Protein AF-G3LKE2-F1 (afdb_monomer_lite)

Sequence (191 aa):
VENIGQFLYLEGTQYLMYNTYDVHFYSSFALLMLFPKLELSIQRDFAAAVLMHDSSRKQVMSSGEFVTRKVLGAVPHDIGLNDPWFEVNAYNLFNTDRWKDLNSKFVLQVYRDVVATGDLNFAKAVWPSVYTAIAYLDQFDKDGDGMIENEGFPDQTYDAWSCSGVSAYCGGLWVAALQAGSALAREIGDN

Organism: NCBI:txid81985

Radius of gyration: 15.83 Å; chains: 1; bounding box: 44×33×41 Å

Structure (mmCIF, N/CA/C/O backbone):
data_AF-G3LKE2-F1
#
_entry.id   AF-G3LKE2-F1
#
loop_
_atom_site.group_PDB
_atom_site.id
_atom_site.type_symbol
_atom_site.label_atom_id
_atom_site.label_alt_id
_atom_site.label_comp_id
_atom_site.label_asym_id
_atom_site.label_entity_id
_atom_site.label_seq_id
_atom_site.pdbx_PDB_ins_code
_atom_site.Cartn_x
_atom_site.Cartn_y
_atom_site.Cartn_z
_atom_site.occupancy
_atom_site.B_iso_or_equiv
_atom_site.auth_seq_id
_atom_site.auth_comp_id
_atom_site.auth_asym_id
_atom_site.auth_atom_id
_atom_site.pdbx_PDB_model_num
ATOM 1 N N . VAL A 1 1 ? -11.377 14.415 16.104 1.00 51.31 1 VAL A N 1
ATOM 2 C CA . VAL A 1 1 ? -10.038 14.073 15.583 1.00 51.31 1 VAL A CA 1
ATOM 3 C C . VAL A 1 1 ? -9.137 13.898 16.786 1.00 51.31 1 VAL A C 1
ATOM 5 O O . VAL A 1 1 ? -8.904 14.874 17.489 1.00 51.31 1 VAL A O 1
ATOM 8 N N . GLU A 1 2 ? -8.748 12.667 17.113 1.00 57.19 2 GLU A N 1
ATOM 9 C CA . GLU A 1 2 ? -7.693 12.463 18.110 1.00 57.19 2 GLU A CA 1
ATOM 10 C C . GLU A 1 2 ? -6.365 12.880 17.480 1.00 57.19 2 GLU A C 1
ATOM 12 O O . GLU A 1 2 ? -6.020 12.417 16.395 1.00 57.19 2 GLU A O 1
ATOM 17 N N . ASN A 1 3 ? -5.658 13.808 18.120 1.00 68.44 3 ASN A N 1
ATOM 18 C CA . ASN A 1 3 ? -4.409 14.351 17.601 1.00 68.44 3 ASN A CA 1
ATOM 19 C C . ASN A 1 3 ? -3.240 13.470 18.073 1.00 68.44 3 ASN A C 1
ATOM 21 O O . ASN A 1 3 ? -2.684 13.701 19.143 1.00 68.44 3 ASN A O 1
ATOM 25 N N . ILE A 1 4 ? -2.946 12.412 17.311 1.00 83.88 4 ILE A N 1
ATOM 26 C CA . ILE A 1 4 ? -1.880 11.430 17.598 1.00 83.88 4 ILE A CA 1
ATOM 27 C C . ILE A 1 4 ? -0.538 11.848 16.963 1.00 83.88 4 ILE A C 1
ATOM 29 O O . ILE A 1 4 ? 0.511 11.351 17.362 1.00 83.88 4 ILE A O 1
ATOM 33 N N . GLY A 1 5 ? -0.562 12.805 16.025 1.00 88.31 5 GLY A N 1
ATOM 34 C CA . GLY A 1 5 ? 0.590 13.178 15.201 1.00 88.31 5 GLY A CA 1
ATOM 35 C C . GLY A 1 5 ? 0.880 12.163 14.088 1.00 88.31 5 GLY A C 1
ATOM 36 O O . GLY A 1 5 ? 0.259 11.099 14.021 1.00 88.31 5 GLY A O 1
ATOM 37 N N . GLN A 1 6 ? 1.812 12.510 13.200 1.00 92.06 6 GLN A N 1
ATOM 38 C CA . GLN A 1 6 ? 2.308 11.612 12.151 1.00 92.06 6 GLN A CA 1
ATOM 39 C C . GLN A 1 6 ? 3.524 10.824 12.655 1.00 92.06 6 GLN A C 1
ATOM 41 O O . GLN A 1 6 ? 4.231 11.276 13.561 1.00 92.06 6 GLN A O 1
ATOM 46 N N . PHE A 1 7 ? 3.766 9.643 12.084 1.00 96.69 7 PHE A N 1
ATOM 47 C CA . PHE A 1 7 ? 4.809 8.731 12.553 1.00 96.69 7 PHE A CA 1
ATOM 48 C C . PHE A 1 7 ? 5.606 8.124 11.407 1.00 96.69 7 PHE A C 1
ATOM 50 O O . PHE A 1 7 ? 5.048 7.720 10.389 1.00 96.69 7 PHE A O 1
ATOM 57 N N . LEU A 1 8 ? 6.917 8.029 11.611 1.00 97.12 8 LEU A N 1
ATOM 58 C CA . LEU A 1 8 ? 7.869 7.501 10.648 1.00 97.12 8 LEU A CA 1
ATOM 59 C C . LEU A 1 8 ? 8.776 6.483 11.336 1.00 97.12 8 LEU A C 1
ATOM 61 O O . LEU A 1 8 ? 9.328 6.757 12.403 1.00 97.12 8 LEU A O 1
ATOM 65 N N . TYR A 1 9 ? 8.980 5.341 10.693 1.00 97.12 9 TYR A N 1
ATOM 66 C CA . TYR A 1 9 ? 10.065 4.423 11.012 1.00 97.12 9 TYR A CA 1
ATOM 67 C C . TYR A 1 9 ? 10.719 3.913 9.726 1.00 97.12 9 TYR A C 1
ATOM 69 O O . TYR A 1 9 ? 10.092 3.882 8.671 1.00 97.12 9 TYR A O 1
ATOM 77 N N . LEU A 1 10 ? 12.001 3.564 9.805 1.00 97.69 10 LEU A N 1
ATOM 78 C CA . LEU A 1 10 ? 12.771 3.105 8.649 1.00 97.69 10 LEU A CA 1
ATOM 79 C C . LEU A 1 10 ? 12.499 1.630 8.369 1.00 97.69 10 LEU A C 1
ATOM 81 O O . LEU A 1 10 ? 12.407 0.833 9.302 1.00 97.69 10 LEU A O 1
ATOM 85 N N . GLU A 1 11 ? 12.484 1.260 7.095 1.00 97.75 11 GLU A N 1
ATOM 86 C CA . GLU A 1 11 ? 12.531 -0.145 6.685 1.00 97.75 11 GLU A CA 1
ATOM 87 C C . GLU A 1 11 ? 13.760 -0.868 7.257 1.00 97.75 11 GLU A C 1
ATOM 89 O O . GLU A 1 11 ? 13.655 -1.973 7.790 1.00 97.75 11 GLU A O 1
ATOM 94 N N . GLY A 1 12 ? 14.928 -0.223 7.204 1.00 95.75 12 GLY A N 1
ATOM 95 C CA . GLY A 1 12 ? 16.158 -0.744 7.782 1.00 95.75 12 GLY A CA 1
ATOM 96 C C . GLY A 1 12 ? 17.295 0.274 7.787 1.00 95.75 12 GLY A C 1
ATOM 97 O O . GLY A 1 12 ? 17.133 1.444 7.462 1.00 95.75 12 GLY A O 1
ATOM 98 N N . THR A 1 13 ? 18.493 -0.173 8.163 1.00 93.69 13 THR A N 1
ATOM 99 C CA . THR A 1 13 ? 19.690 0.691 8.194 1.00 93.69 13 THR A CA 1
ATOM 100 C C . THR A 1 13 ? 20.332 0.885 6.821 1.00 93.69 13 THR A C 1
ATOM 102 O O . THR A 1 13 ? 21.119 1.811 6.642 1.00 93.69 13 THR A O 1
ATOM 105 N N . GLN A 1 14 ? 20.020 0.008 5.864 1.00 93.25 14 GLN A N 1
ATOM 106 C CA . GLN A 1 14 ? 20.523 0.060 4.486 1.00 93.25 14 GLN A CA 1
ATOM 107 C C . GLN A 1 14 ? 19.467 0.581 3.504 1.00 93.25 14 GLN A C 1
ATOM 109 O O . GLN A 1 14 ? 19.819 1.198 2.503 1.00 93.25 14 GLN A O 1
ATOM 114 N N . TYR A 1 15 ? 18.189 0.385 3.831 1.00 92.75 15 TYR A N 1
ATOM 115 C CA . TYR A 1 15 ? 17.037 0.873 3.081 1.00 92.75 15 TYR A CA 1
ATOM 116 C C . TYR A 1 15 ? 16.352 1.949 3.919 1.00 92.75 15 TYR A C 1
ATOM 118 O O . TYR A 1 15 ? 15.660 1.660 4.892 1.00 92.75 15 TYR A O 1
ATOM 126 N N . LEU A 1 16 ? 16.639 3.209 3.592 1.00 95.94 16 LEU A N 1
ATOM 127 C CA . LEU A 1 16 ? 16.300 4.356 4.441 1.00 95.94 16 LEU A CA 1
ATOM 128 C C . LEU A 1 16 ? 14.894 4.919 4.182 1.00 95.94 16 LEU A C 1
ATOM 130 O O . LEU A 1 16 ? 14.568 6.003 4.656 1.00 95.94 16 LEU A O 1
ATOM 134 N N . MET A 1 17 ? 14.066 4.213 3.418 1.00 97.31 17 MET A N 1
ATOM 135 C CA . MET A 1 17 ? 12.701 4.633 3.135 1.00 97.31 17 MET A CA 1
ATOM 136 C C . MET A 1 17 ? 11.834 4.556 4.396 1.00 97.31 17 MET A C 1
ATOM 138 O O . MET A 1 17 ? 11.946 3.620 5.197 1.00 97.31 17 MET A O 1
ATOM 142 N N . TYR A 1 18 ? 10.968 5.554 4.579 1.00 98.31 18 TYR A N 1
ATOM 143 C CA . TYR A 1 18 ? 10.061 5.593 5.718 1.00 98.31 18 TYR A CA 1
ATOM 144 C C . TYR A 1 18 ? 8.768 4.835 5.451 1.00 98.31 18 TYR A C 1
ATOM 146 O O . TYR A 1 18 ? 8.090 5.056 4.446 1.00 98.31 18 TYR A O 1
ATOM 154 N N . ASN A 1 19 ? 8.385 4.011 6.425 1.00 98.19 19 ASN A N 1
ATOM 155 C CA . ASN A 1 19 ? 7.162 3.221 6.427 1.00 98.19 19 ASN A CA 1
ATOM 156 C C . ASN A 1 19 ? 6.995 2.393 5.140 1.00 98.19 19 ASN A C 1
ATOM 158 O O . ASN A 1 19 ? 5.887 2.336 4.614 1.00 98.19 19 ASN A O 1
ATOM 162 N N . THR A 1 20 ? 8.067 1.773 4.625 1.00 98.56 20 THR A N 1
ATOM 163 C CA . THR A 1 20 ? 7.984 0.876 3.460 1.00 98.56 20 THR A CA 1
ATOM 164 C C . THR A 1 20 ? 6.851 -0.124 3.645 1.00 98.56 20 THR A C 1
ATOM 166 O O . THR A 1 20 ? 6.835 -0.898 4.602 1.00 98.56 20 THR A O 1
ATOM 169 N N . TYR A 1 21 ? 5.860 -0.060 2.772 1.00 98.56 21 TYR A N 1
ATOM 170 C CA . TYR A 1 21 ? 4.501 -0.462 3.084 1.00 98.56 21 TYR A CA 1
ATOM 171 C C . TYR A 1 21 ? 4.253 -1.946 2.842 1.00 98.56 21 TYR A C 1
ATOM 173 O O . TYR A 1 21 ? 3.550 -2.617 3.603 1.00 98.56 21 TYR A O 1
ATOM 181 N N . ASP A 1 22 ? 4.895 -2.490 1.815 1.00 98.50 22 ASP A N 1
ATOM 182 C CA . ASP A 1 22 ? 4.947 -3.919 1.559 1.00 98.50 22 ASP A CA 1
ATOM 183 C C . ASP A 1 22 ? 5.666 -4.679 2.685 1.00 98.50 22 ASP A C 1
ATOM 185 O O . ASP A 1 22 ? 5.289 -5.822 2.953 1.00 98.50 22 ASP A O 1
ATOM 189 N N . VAL A 1 23 ? 6.612 -4.038 3.382 1.00 98.44 23 VAL A N 1
ATOM 190 C CA . VAL A 1 23 ? 7.287 -4.564 4.583 1.00 98.44 23 VAL A CA 1
ATOM 191 C C . VAL A 1 23 ? 6.477 -4.285 5.857 1.00 98.44 23 VAL A C 1
ATOM 193 O O . VAL A 1 23 ? 6.357 -5.161 6.721 1.00 98.44 23 VAL A O 1
ATOM 196 N N . HIS A 1 24 ? 5.858 -3.104 5.955 1.00 98.50 24 HIS A N 1
ATOM 197 C CA . HIS A 1 24 ? 4.966 -2.711 7.049 1.00 98.50 24 HIS A CA 1
ATOM 198 C C . HIS A 1 24 ? 3.848 -3.737 7.255 1.00 98.50 24 HIS A C 1
ATOM 200 O O . HIS A 1 24 ? 3.525 -4.049 8.396 1.00 98.50 24 HIS A O 1
ATOM 206 N N . PHE A 1 25 ? 3.357 -4.356 6.174 1.00 98.75 25 PHE A N 1
ATOM 207 C CA . PHE A 1 25 ? 2.407 -5.475 6.199 1.00 98.75 25 PHE A CA 1
ATOM 208 C C . PHE A 1 25 ? 2.729 -6.567 7.230 1.00 98.75 25 PHE A C 1
ATOM 210 O O . PHE A 1 25 ? 1.823 -7.115 7.860 1.00 98.75 25 PHE A O 1
ATOM 217 N N . TYR A 1 26 ? 4.012 -6.871 7.428 1.00 98.38 26 TYR A N 1
ATOM 218 C CA . TYR A 1 26 ? 4.455 -7.912 8.353 1.00 98.38 26 TYR A CA 1
ATOM 219 C C . TYR A 1 26 ? 4.715 -7.379 9.766 1.00 98.38 26 TYR A C 1
ATOM 221 O O . TYR A 1 26 ? 4.409 -8.056 10.748 1.00 98.38 26 TYR A O 1
ATOM 229 N N . SER A 1 27 ? 5.288 -6.182 9.890 1.00 95.38 27 SER A N 1
ATOM 230 C CA . SER A 1 27 ? 5.724 -5.620 11.176 1.00 95.38 27 SER A CA 1
ATOM 231 C C . SER A 1 27 ? 4.611 -4.890 11.937 1.00 95.38 27 SER A C 1
ATOM 233 O O . SER A 1 27 ? 4.661 -4.806 13.169 1.00 95.38 27 SER A O 1
ATOM 235 N N . SER A 1 28 ? 3.583 -4.399 11.238 1.00 97.25 28 SER A N 1
ATOM 236 C CA . SER A 1 28 ? 2.541 -3.523 11.791 1.00 97.25 28 SER A CA 1
ATOM 237 C C . SER A 1 28 ? 1.646 -4.183 12.839 1.00 97.25 28 SER A C 1
ATOM 239 O O . SER A 1 28 ? 1.026 -3.487 13.638 1.00 97.25 28 SER A O 1
ATOM 241 N N . PHE A 1 29 ? 1.667 -5.515 12.964 1.00 98.19 29 PHE A N 1
ATOM 242 C CA . PHE A 1 29 ? 1.024 -6.215 14.083 1.00 98.19 29 PHE A CA 1
ATOM 243 C C . PHE A 1 29 ? 1.495 -5.697 15.450 1.00 98.19 29 PHE A C 1
ATOM 245 O O . PHE A 1 29 ? 0.678 -5.534 16.354 1.00 98.1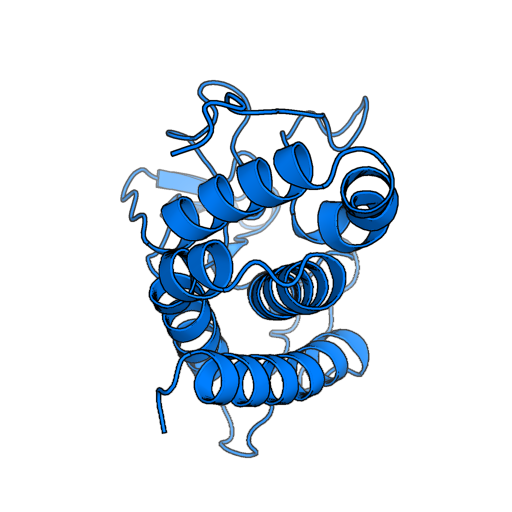9 29 PHE A O 1
ATOM 252 N N . ALA A 1 30 ? 2.788 -5.393 15.610 1.00 97.56 30 ALA A N 1
ATOM 253 C CA . ALA A 1 30 ? 3.305 -4.864 16.871 1.00 97.56 30 ALA A CA 1
ATOM 254 C C . ALA A 1 30 ? 2.724 -3.477 17.192 1.00 97.56 30 ALA A C 1
ATOM 256 O O . ALA A 1 30 ? 2.379 -3.203 18.344 1.00 97.56 30 ALA A O 1
ATOM 257 N N . LEU A 1 31 ? 2.573 -2.619 16.177 1.00 97.81 31 LEU A N 1
ATOM 258 C CA . LEU A 1 31 ? 1.961 -1.301 16.332 1.00 97.81 31 LEU A CA 1
ATOM 259 C C . LEU A 1 31 ? 0.470 -1.423 16.622 1.00 97.81 31 LEU A C 1
ATOM 261 O O . LEU A 1 31 ? 0.003 -0.820 17.580 1.00 97.81 31 LEU A O 1
ATOM 265 N N . LEU A 1 32 ? -0.260 -2.255 15.884 1.00 98.44 32 LEU A N 1
ATOM 266 C CA . LEU A 1 32 ? -1.684 -2.474 16.118 1.00 98.44 32 LEU A CA 1
ATOM 267 C C . LEU A 1 32 ? -1.965 -2.980 17.541 1.00 98.44 32 LEU A C 1
ATOM 269 O O . LEU A 1 32 ? -2.877 -2.494 18.205 1.00 98.44 32 LEU A O 1
ATOM 273 N N . MET A 1 33 ? -1.172 -3.939 18.028 1.00 98.00 33 MET A N 1
ATOM 274 C CA . MET A 1 33 ? -1.384 -4.558 19.340 1.00 98.00 33 MET A CA 1
ATOM 275 C C . MET A 1 33 ? -1.010 -3.646 20.514 1.00 98.00 33 MET A C 1
ATOM 277 O O . MET A 1 33 ? -1.649 -3.716 21.562 1.00 98.00 33 MET A O 1
ATOM 281 N N . LEU A 1 34 ? 0.038 -2.829 20.372 1.00 98.00 34 LEU A N 1
ATOM 282 C CA . LEU A 1 34 ? 0.599 -2.046 21.483 1.00 98.00 34 LEU A CA 1
ATOM 283 C C . LEU A 1 34 ? 0.232 -0.559 21.413 1.00 98.00 34 LEU A C 1
ATOM 285 O O . LEU A 1 34 ? 0.056 0.090 22.442 1.00 98.00 34 LEU A O 1
ATOM 289 N N . PHE A 1 35 ? 0.106 -0.022 20.202 1.00 97.31 35 PHE A N 1
ATOM 290 C CA . PHE A 1 35 ? -0.111 1.393 19.911 1.00 97.31 35 PHE A CA 1
ATOM 291 C C . PHE A 1 35 ? -1.121 1.575 18.759 1.00 97.31 35 PHE A C 1
ATOM 293 O O . PHE A 1 35 ? -0.800 2.216 17.758 1.00 97.31 35 PHE A O 1
ATOM 300 N N . PRO A 1 36 ? -2.366 1.068 18.876 1.00 97.19 36 PRO A N 1
ATOM 301 C CA . PRO A 1 36 ? -3.323 1.025 17.763 1.00 97.19 36 PRO A CA 1
ATOM 302 C C . PRO A 1 36 ? -3.602 2.399 17.151 1.00 97.19 36 PRO A C 1
ATOM 304 O O . PRO A 1 36 ? -3.756 2.534 15.945 1.00 97.19 36 PRO A O 1
ATOM 307 N N . LYS A 1 37 ? -3.610 3.461 17.961 1.00 96.75 37 LYS A N 1
ATOM 308 C CA . LYS A 1 37 ? -3.817 4.825 17.455 1.00 96.75 37 LYS A CA 1
ATOM 309 C C . LYS A 1 37 ? -2.684 5.305 16.543 1.00 96.75 37 LYS A C 1
ATOM 311 O O . LYS A 1 37 ? -2.934 6.125 15.664 1.00 96.75 37 LYS A O 1
ATOM 316 N N . LEU A 1 38 ? -1.465 4.807 16.761 1.00 96.81 38 LEU A N 1
ATOM 317 C CA . LEU A 1 38 ? -0.302 5.089 15.926 1.00 96.81 38 LEU A CA 1
ATOM 318 C C . LEU A 1 38 ? -0.401 4.346 14.593 1.00 96.81 38 LEU A C 1
ATOM 320 O O . LEU A 1 38 ? -0.226 4.966 13.550 1.00 96.81 38 LEU A O 1
ATOM 324 N N . GLU A 1 39 ? -0.774 3.064 14.633 1.00 98.19 39 GLU A N 1
ATOM 325 C CA . GLU A 1 39 ? -1.053 2.263 13.433 1.00 98.19 39 GLU A CA 1
ATOM 326 C C . GLU A 1 39 ? -2.127 2.928 12.564 1.00 98.19 39 GLU A C 1
ATOM 328 O O . GLU A 1 39 ? -1.897 3.229 11.395 1.00 98.19 39 GLU A O 1
ATOM 333 N N . LEU A 1 40 ? -3.265 3.296 13.163 1.00 97.88 40 LEU A N 1
ATOM 334 C CA . LEU A 1 40 ? -4.328 3.999 12.445 1.00 97.88 40 LEU A CA 1
ATOM 335 C C . LEU A 1 40 ? -3.889 5.379 11.923 1.00 97.88 40 LEU A C 1
ATOM 337 O O . LEU A 1 40 ? -4.536 5.922 11.029 1.00 97.88 40 LEU A O 1
ATOM 341 N N . SER A 1 41 ? -2.849 6.001 12.490 1.00 97.12 41 SER A N 1
ATOM 342 C CA . SER A 1 41 ? -2.280 7.243 11.948 1.00 97.12 41 SER A CA 1
ATOM 343 C C . SER A 1 41 ? -1.509 6.965 10.654 1.00 97.12 41 SER A C 1
ATOM 345 O O . SER A 1 41 ? -1.783 7.598 9.636 1.00 97.12 41 SER A O 1
ATOM 347 N N . ILE A 1 42 ? -0.654 5.934 10.649 1.00 98.12 42 ILE A N 1
ATOM 348 C CA . ILE A 1 42 ? 0.081 5.483 9.454 1.00 98.12 42 ILE A CA 1
ATOM 349 C C . ILE A 1 42 ? -0.895 5.095 8.339 1.00 98.12 42 ILE A C 1
ATOM 351 O O . ILE A 1 42 ? -0.745 5.545 7.204 1.00 98.12 42 ILE A O 1
ATOM 355 N N . GLN A 1 43 ? -1.947 4.332 8.649 1.00 98.50 43 GLN A N 1
ATOM 356 C CA . GLN A 1 43 ? -2.937 3.950 7.639 1.00 98.50 43 GLN A CA 1
ATOM 357 C C . GLN A 1 43 ? -3.683 5.152 7.043 1.00 98.50 43 GLN A C 1
ATOM 359 O O . GLN A 1 43 ? -4.030 5.131 5.864 1.00 98.50 43 GLN A O 1
ATOM 364 N N . ARG A 1 44 ? -3.912 6.226 7.817 1.00 98.25 44 ARG A N 1
ATOM 365 C CA . ARG A 1 44 ? -4.494 7.473 7.288 1.00 98.25 44 ARG A CA 1
ATOM 366 C C . ARG A 1 44 ? -3.534 8.191 6.343 1.00 98.25 44 ARG A C 1
ATOM 368 O O . ARG A 1 44 ? -3.989 8.677 5.310 1.00 98.25 44 ARG A O 1
ATOM 375 N N . ASP A 1 45 ? -2.242 8.220 6.662 1.00 98.06 45 ASP A N 1
ATOM 376 C CA . ASP A 1 45 ? -1.219 8.788 5.777 1.00 98.06 45 ASP A CA 1
ATOM 377 C C . ASP A 1 45 ? -1.169 8.019 4.442 1.00 98.06 45 ASP A C 1
ATOM 379 O O . ASP A 1 45 ? -1.210 8.630 3.373 1.00 98.06 45 ASP A O 1
ATOM 383 N N . PHE A 1 46 ? -1.190 6.681 4.475 1.00 98.75 46 PHE A N 1
ATOM 384 C CA . PHE A 1 46 ? -1.249 5.864 3.255 1.00 98.75 46 PHE A CA 1
ATOM 385 C C . PHE A 1 46 ? -2.572 6.009 2.503 1.00 98.75 46 PHE A C 1
ATOM 387 O O . PHE A 1 46 ? -2.564 6.111 1.277 1.00 98.75 46 PHE A O 1
ATOM 394 N N . ALA A 1 47 ? -3.704 6.094 3.204 1.00 98.75 47 ALA A N 1
ATOM 395 C CA . ALA A 1 47 ? -4.997 6.350 2.578 1.00 98.75 47 ALA A CA 1
ATOM 396 C C . ALA A 1 47 ? -5.008 7.699 1.840 1.00 98.75 47 ALA A C 1
ATOM 398 O O . ALA A 1 47 ? -5.481 7.769 0.703 1.00 98.75 47 ALA A O 1
ATOM 399 N N . ALA A 1 48 ? -4.451 8.755 2.439 1.00 98.44 48 ALA A N 1
ATOM 400 C CA . ALA A 1 48 ? -4.277 10.036 1.763 1.00 98.44 48 ALA A CA 1
ATOM 401 C C . ALA A 1 48 ? -3.353 9.893 0.545 1.00 98.44 48 ALA A C 1
ATOM 403 O O . ALA A 1 48 ? -3.693 10.360 -0.543 1.00 98.44 48 ALA A O 1
ATOM 404 N N . ALA A 1 49 ? -2.238 9.173 0.694 1.00 98.50 49 ALA A N 1
ATOM 405 C CA . ALA A 1 49 ? -1.273 8.982 -0.377 1.00 98.50 49 ALA A CA 1
ATOM 406 C C . ALA A 1 49 ? -1.822 8.178 -1.564 1.00 98.50 49 ALA A C 1
ATOM 408 O O . ALA A 1 49 ? -1.496 8.499 -2.704 1.00 98.50 49 ALA A O 1
ATOM 409 N N . VAL A 1 50 ? -2.713 7.202 -1.359 1.00 98.81 50 VAL A N 1
ATOM 410 C CA . VAL A 1 50 ? -3.422 6.511 -2.457 1.00 98.81 50 VAL A CA 1
ATOM 411 C C . VAL A 1 50 ? -4.140 7.511 -3.365 1.00 98.81 50 VAL A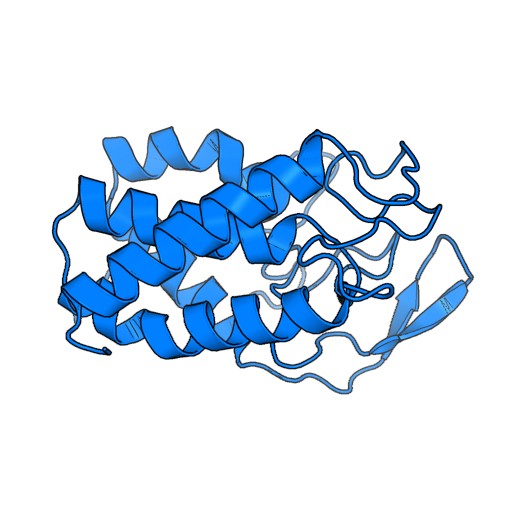 C 1
ATOM 413 O O . VAL A 1 50 ? -4.066 7.391 -4.590 1.00 98.81 50 VAL A O 1
ATOM 416 N N . LEU A 1 51 ? -4.765 8.533 -2.776 1.00 98.62 51 LEU A N 1
ATOM 417 C CA . LEU A 1 51 ? -5.513 9.570 -3.488 1.00 98.62 51 LEU A CA 1
ATOM 418 C C . LEU A 1 51 ? -4.628 10.702 -4.039 1.00 98.62 51 LEU A C 1
ATOM 420 O O . LEU A 1 51 ? -5.120 11.582 -4.746 1.00 98.62 51 LEU A O 1
ATOM 424 N N . MET A 1 52 ? -3.326 10.690 -3.750 1.00 97.38 52 MET A N 1
ATOM 425 C CA . MET A 1 52 ? -2.379 11.655 -4.303 1.00 97.38 52 MET A CA 1
ATOM 426 C C . MET A 1 52 ? -2.009 11.329 -5.749 1.00 97.38 52 MET A C 1
ATOM 428 O O . MET A 1 52 ? -1.850 10.165 -6.133 1.00 97.38 52 MET A O 1
ATOM 432 N N . HIS A 1 53 ? -1.758 12.393 -6.508 1.00 97.25 53 HIS A N 1
ATOM 433 C CA . HIS A 1 53 ? -1.076 12.355 -7.791 1.00 97.25 53 HIS A CA 1
ATOM 434 C C . HIS A 1 53 ? 0.095 13.339 -7.771 1.00 97.25 53 HIS A C 1
ATOM 436 O O . HIS A 1 53 ? -0.103 14.526 -7.522 1.00 97.25 53 HIS A O 1
ATOM 442 N N . ASP A 1 54 ? 1.297 12.846 -8.065 1.00 97.19 54 ASP A N 1
ATOM 443 C CA . ASP A 1 54 ? 2.473 13.678 -8.302 1.00 97.19 54 ASP A CA 1
ATOM 444 C C . ASP A 1 54 ? 3.060 13.351 -9.678 1.00 97.19 54 ASP A C 1
ATOM 446 O O . ASP A 1 54 ? 3.580 12.258 -9.913 1.00 97.19 54 ASP A O 1
ATOM 450 N N . SER A 1 55 ? 2.968 14.334 -10.577 1.00 97.00 55 SER A N 1
ATOM 451 C CA . SER A 1 55 ? 3.462 14.271 -11.956 1.00 97.00 55 SER A CA 1
ATOM 452 C C . SER A 1 55 ? 4.979 14.461 -12.087 1.00 97.00 55 SER A C 1
ATOM 454 O O . SER A 1 55 ? 5.518 14.314 -13.190 1.00 97.00 55 SER A O 1
ATOM 456 N N . SER A 1 56 ? 5.680 14.768 -10.986 1.00 96.88 56 SER A N 1
ATOM 457 C CA . SER A 1 56 ? 7.138 14.844 -10.965 1.00 96.88 56 SER A CA 1
ATOM 458 C C . SER A 1 56 ? 7.754 13.529 -11.450 1.00 96.88 56 SER A C 1
ATOM 460 O O . SER A 1 56 ? 7.180 12.442 -11.324 1.00 96.88 56 SER A O 1
ATOM 462 N N . ARG A 1 57 ? 8.918 13.630 -12.092 1.00 95.94 57 ARG A N 1
ATOM 463 C CA . ARG A 1 57 ? 9.559 12.499 -12.765 1.00 95.94 57 ARG A CA 1
ATOM 464 C C . ARG A 1 57 ? 10.716 11.989 -11.924 1.00 95.94 57 ARG A C 1
ATOM 466 O O . ARG A 1 57 ? 11.556 12.776 -11.495 1.00 95.94 57 ARG A O 1
ATOM 473 N N . LYS A 1 58 ? 10.792 10.672 -11.750 1.00 95.12 58 LYS A N 1
ATOM 474 C CA . LYS A 1 58 ? 11.940 9.988 -11.144 1.00 95.12 58 LYS A CA 1
ATOM 475 C C . LYS A 1 58 ? 12.498 8.947 -12.104 1.00 95.12 58 LYS A C 1
ATOM 477 O O . LYS A 1 58 ? 11.746 8.369 -12.885 1.00 95.12 58 LYS A O 1
ATOM 482 N N . GLN A 1 59 ? 13.806 8.724 -12.057 1.00 97.00 59 GLN A N 1
ATOM 483 C CA . GLN A 1 59 ? 14.444 7.672 -12.840 1.00 97.00 59 GLN A CA 1
ATOM 484 C C . GLN A 1 59 ? 14.365 6.341 -12.088 1.00 97.00 59 GLN A C 1
ATOM 486 O O . GLN A 1 59 ? 14.681 6.286 -10.900 1.00 97.00 59 GLN A O 1
ATOM 491 N N . VAL A 1 60 ? 13.964 5.282 -12.786 1.00 96.88 60 VAL A N 1
ATOM 492 C CA . VAL A 1 60 ? 14.006 3.902 -12.299 1.00 96.88 60 VAL A CA 1
ATOM 493 C C . VAL A 1 60 ? 15.383 3.317 -12.604 1.00 96.88 60 VAL A C 1
ATOM 495 O O . VAL A 1 60 ? 15.831 3.368 -13.747 1.00 96.88 60 VAL A O 1
ATOM 498 N N . MET A 1 61 ? 16.070 2.759 -11.608 1.00 96.94 61 MET A N 1
ATOM 499 C CA . MET A 1 61 ? 17.450 2.283 -11.767 1.00 96.94 61 MET A CA 1
ATOM 500 C C . MET A 1 61 ? 17.557 1.030 -12.640 1.00 96.94 61 MET A C 1
ATOM 502 O O . MET A 1 61 ? 18.521 0.903 -13.389 1.00 96.94 61 MET A O 1
ATOM 506 N N . SER A 1 62 ? 16.584 0.116 -12.566 1.00 95.31 62 SER A N 1
ATOM 507 C CA . SER A 1 62 ? 16.616 -1.144 -13.325 1.00 95.31 62 SER A CA 1
ATOM 508 C C . SER A 1 62 ? 16.516 -0.955 -14.843 1.00 95.31 62 SER A C 1
ATOM 510 O O . SER A 1 62 ? 17.195 -1.664 -15.582 1.00 95.31 62 SER A O 1
ATOM 512 N N . SER A 1 63 ? 15.703 -0.004 -15.317 1.00 94.56 63 SER A N 1
ATOM 513 C CA . SER A 1 63 ? 15.497 0.265 -16.751 1.00 94.56 63 SER A CA 1
ATOM 514 C C . SER A 1 63 ? 16.156 1.557 -17.247 1.00 94.56 63 SER A C 1
ATOM 516 O O . SER A 1 63 ? 16.339 1.733 -18.450 1.00 94.56 63 SER A O 1
ATOM 518 N N . GLY A 1 64 ? 16.493 2.485 -16.347 1.00 96.44 64 GLY A N 1
ATOM 519 C CA . GLY A 1 64 ? 16.935 3.840 -16.682 1.00 96.44 64 GLY A CA 1
ATOM 520 C C . GLY A 1 64 ? 15.807 4.772 -17.139 1.00 96.44 64 GLY A C 1
ATOM 521 O O . GLY A 1 64 ? 16.069 5.945 -17.418 1.00 96.44 64 GLY A O 1
ATOM 522 N N . GLU A 1 65 ? 14.566 4.285 -17.211 1.00 96.12 65 GLU A N 1
ATOM 523 C CA . GLU A 1 65 ? 13.412 5.065 -17.650 1.00 96.12 65 GLU A CA 1
ATOM 524 C C . GLU A 1 65 ? 12.997 6.094 -16.604 1.00 96.12 65 GLU A C 1
ATOM 526 O O . GLU A 1 65 ? 13.047 5.857 -15.397 1.00 96.12 65 GLU A O 1
ATOM 531 N N . PHE A 1 66 ? 12.514 7.240 -17.075 1.00 97.56 66 PHE A N 1
ATOM 532 C CA . PHE A 1 66 ? 11.802 8.168 -16.212 1.00 97.56 66 PHE A CA 1
ATOM 533 C C . PHE A 1 66 ? 10.346 7.719 -16.101 1.00 97.56 66 PHE A C 1
ATOM 535 O O . PHE A 1 66 ? 9.692 7.451 -17.110 1.00 97.56 66 PHE A O 1
ATOM 542 N N . VAL A 1 67 ? 9.821 7.693 -14.884 1.00 96.56 67 VAL A N 1
ATOM 543 C CA . VAL A 1 67 ? 8.419 7.394 -14.578 1.00 96.56 67 VAL A CA 1
ATOM 544 C C . VAL A 1 67 ? 7.826 8.515 -13.734 1.00 96.56 67 VAL A C 1
ATOM 546 O O . VAL A 1 67 ? 8.546 9.356 -13.192 1.00 96.56 67 VAL A O 1
ATOM 549 N N . THR A 1 68 ? 6.501 8.566 -13.678 1.00 96.88 68 THR A N 1
ATOM 550 C CA . THR A 1 68 ? 5.772 9.448 -12.763 1.00 96.88 68 THR A CA 1
ATOM 551 C C . THR A 1 68 ? 6.053 9.013 -11.325 1.00 96.88 68 THR A C 1
ATOM 553 O O . THR A 1 68 ? 6.170 7.819 -11.068 1.00 96.88 68 THR A O 1
ATOM 556 N N . ARG A 1 69 ? 6.211 9.951 -10.387 1.00 96.94 69 ARG A N 1
ATOM 557 C CA . ARG A 1 69 ? 6.513 9.606 -8.991 1.00 96.94 69 ARG A CA 1
ATOM 558 C C . ARG A 1 69 ? 5.353 8.887 -8.318 1.00 96.94 69 ARG A C 1
ATOM 560 O O . ARG A 1 69 ? 5.592 7.938 -7.572 1.00 96.94 69 ARG A O 1
ATOM 567 N N . LYS A 1 70 ? 4.130 9.380 -8.536 1.00 97.62 70 LYS A N 1
ATOM 568 C CA . LYS A 1 70 ? 2.930 8.855 -7.890 1.00 97.62 70 LYS A CA 1
ATOM 569 C C . LYS A 1 70 ? 1.703 8.965 -8.788 1.00 97.62 70 LYS A C 1
ATOM 571 O O . LYS A 1 70 ? 1.253 10.063 -9.131 1.00 97.62 70 LYS A O 1
ATOM 576 N N . VAL A 1 71 ? 1.112 7.823 -9.116 1.00 97.88 71 VAL A N 1
ATOM 577 C CA . VAL A 1 71 ? -0.158 7.749 -9.850 1.00 97.88 71 VAL A CA 1
ATOM 578 C C . VAL A 1 71 ? -1.328 7.584 -8.878 1.00 97.88 71 VAL A C 1
ATOM 580 O O . VAL A 1 71 ? -1.219 6.871 -7.881 1.00 97.88 71 VAL A O 1
ATOM 583 N N . LEU A 1 72 ? -2.451 8.254 -9.154 1.00 98.50 72 LEU A N 1
ATOM 584 C CA . LEU A 1 72 ? -3.693 8.106 -8.389 1.00 98.50 72 LEU A CA 1
ATOM 585 C C . LEU A 1 72 ? -4.123 6.630 -8.337 1.00 98.50 72 LEU A C 1
ATOM 587 O O . LEU A 1 72 ? -4.168 5.968 -9.370 1.00 98.50 72 LEU A O 1
ATOM 591 N N . GLY A 1 73 ? -4.457 6.134 -7.148 1.00 98.62 73 GLY A N 1
ATOM 592 C CA . GLY A 1 73 ? -4.928 4.764 -6.924 1.00 98.62 73 GLY A CA 1
ATOM 593 C C . GLY A 1 73 ? -3.833 3.729 -6.661 1.00 98.62 73 GLY A C 1
ATOM 594 O O . GLY A 1 73 ? -4.106 2.743 -5.980 1.00 98.62 73 GLY A O 1
ATOM 595 N N . ALA A 1 74 ? -2.592 3.967 -7.091 1.00 98.62 74 ALA A N 1
ATOM 596 C CA . ALA A 1 74 ? -1.458 3.158 -6.650 1.00 98.62 74 ALA A CA 1
ATOM 597 C C . ALA A 1 74 ? -1.135 3.476 -5.183 1.00 98.62 74 ALA A C 1
ATOM 599 O O . ALA A 1 74 ? -0.992 4.646 -4.817 1.00 98.62 74 ALA A O 1
ATOM 600 N N . VAL A 1 75 ? -1.007 2.462 -4.332 1.00 98.81 75 VAL A N 1
ATOM 601 C CA . VAL A 1 75 ? -0.431 2.629 -2.993 1.00 98.81 75 VAL A CA 1
ATOM 602 C C . VAL A 1 75 ? 1.065 2.904 -3.165 1.00 98.81 75 VAL A C 1
ATOM 604 O O . VAL A 1 75 ? 1.727 2.157 -3.887 1.00 98.81 75 VAL A O 1
ATOM 607 N N . PRO A 1 76 ? 1.626 3.971 -2.565 1.00 98.69 76 PRO A N 1
ATOM 608 C CA . PRO A 1 76 ? 3.061 4.180 -2.648 1.00 98.69 76 PRO A CA 1
ATOM 609 C C . PRO A 1 76 ? 3.801 3.071 -1.891 1.00 98.69 76 PRO A C 1
ATOM 611 O O . PRO A 1 76 ? 3.330 2.573 -0.873 1.00 98.69 76 PRO A O 1
ATOM 614 N N . HIS A 1 77 ? 4.983 2.720 -2.374 1.00 98.69 77 HIS A N 1
ATOM 615 C CA . HIS A 1 77 ? 5.892 1.792 -1.713 1.00 98.69 77 HIS A CA 1
ATOM 616 C C . HIS A 1 77 ? 6.311 2.305 -0.338 1.00 98.69 77 HIS A C 1
ATOM 618 O O . HIS A 1 77 ? 6.342 1.552 0.620 1.00 98.69 77 HIS A O 1
ATOM 624 N N . ASP A 1 78 ? 6.596 3.596 -0.222 1.00 98.75 78 ASP A N 1
ATOM 625 C CA . ASP A 1 78 ? 7.032 4.228 1.015 1.00 98.75 78 ASP A CA 1
ATOM 626 C C . ASP A 1 78 ? 6.513 5.662 1.089 1.00 98.75 78 ASP A C 1
ATOM 628 O O . ASP A 1 78 ? 6.129 6.267 0.079 1.00 98.75 78 ASP A O 1
ATOM 632 N N . ILE A 1 79 ? 6.518 6.216 2.298 1.00 98.25 79 ILE A N 1
ATOM 633 C CA . ILE A 1 79 ? 6.010 7.561 2.568 1.00 98.25 79 ILE A CA 1
ATOM 634 C C . ILE A 1 79 ? 7.053 8.651 2.276 1.00 98.25 79 ILE A C 1
ATOM 636 O O . ILE A 1 79 ? 6.781 9.830 2.481 1.00 98.25 79 ILE A O 1
ATOM 640 N N . GLY A 1 80 ? 8.218 8.276 1.741 1.00 97.00 80 GLY A N 1
ATOM 641 C CA . GLY A 1 80 ? 9.288 9.173 1.330 1.00 97.00 80 GLY A CA 1
ATOM 642 C C . GLY A 1 80 ? 10.592 8.961 2.098 1.00 97.00 80 GLY A C 1
ATOM 643 O O . GLY A 1 80 ? 10.746 8.045 2.909 1.00 97.00 80 GLY A O 1
ATOM 644 N N . LEU A 1 81 ? 11.546 9.852 1.822 1.00 96.50 81 LEU A N 1
ATOM 645 C CA . LEU A 1 81 ? 12.868 9.899 2.458 1.00 96.50 81 LEU A CA 1
ATOM 646 C C . LEU A 1 81 ? 13.250 11.337 2.834 1.00 96.50 81 LEU A C 1
ATOM 648 O O . LEU A 1 81 ? 13.547 11.606 3.994 1.00 96.50 81 LEU A O 1
ATOM 652 N N . ASN A 1 82 ? 13.242 12.251 1.856 1.00 94.38 82 ASN A N 1
ATOM 653 C CA . ASN A 1 82 ? 13.695 13.635 2.044 1.00 94.38 82 ASN A CA 1
ATOM 654 C C . ASN A 1 82 ? 12.594 14.547 2.596 1.00 94.38 82 ASN A C 1
ATOM 656 O O . ASN A 1 82 ? 12.841 15.292 3.540 1.00 94.38 82 ASN A O 1
ATOM 660 N N . ASP A 1 83 ? 11.393 14.463 2.019 1.00 96.00 83 ASP A N 1
ATOM 661 C CA . ASP A 1 83 ? 10.203 15.199 2.453 1.00 96.00 83 ASP A CA 1
ATOM 662 C C . ASP A 1 83 ? 9.018 14.227 2.580 1.00 96.00 83 ASP A C 1
ATOM 664 O O . ASP A 1 83 ? 8.223 14.080 1.644 1.00 96.00 83 ASP A O 1
ATOM 668 N N . PRO A 1 84 ? 8.952 13.450 3.681 1.00 96.81 84 PRO A N 1
ATOM 669 C CA . PRO A 1 84 ? 7.912 12.446 3.872 1.00 96.81 84 PRO A CA 1
ATOM 670 C C . PRO A 1 84 ? 6.502 13.042 3.746 1.00 96.81 84 PRO A C 1
ATOM 672 O O . PRO A 1 84 ? 6.302 14.225 3.997 1.00 96.81 84 PRO A O 1
ATOM 675 N N . TRP A 1 85 ? 5.516 12.236 3.350 1.00 96.75 85 TRP A N 1
ATOM 676 C CA . TRP A 1 85 ? 4.124 12.640 3.052 1.00 96.75 85 TRP A CA 1
ATOM 677 C C . TRP A 1 85 ? 3.919 13.446 1.771 1.00 96.75 85 TRP A C 1
ATOM 679 O O . TRP A 1 85 ? 2.855 13.330 1.165 1.00 96.75 85 TRP A O 1
ATOM 689 N N . PHE A 1 86 ? 4.921 14.194 1.315 1.00 96.00 86 PHE A N 1
ATOM 690 C CA . PHE A 1 86 ? 4.829 15.008 0.103 1.00 96.00 86 PHE A CA 1
ATOM 691 C C . PHE A 1 86 ? 5.590 14.368 -1.064 1.00 96.00 86 PHE A C 1
ATOM 693 O O . PHE A 1 86 ? 5.019 14.163 -2.135 1.00 96.00 86 PHE A O 1
ATOM 700 N N . GLU A 1 87 ? 6.842 13.960 -0.841 1.00 96.50 87 GLU A N 1
ATOM 701 C CA . GLU A 1 87 ? 7.694 13.261 -1.811 1.00 96.50 87 GLU A CA 1
ATOM 702 C C . GLU A 1 87 ? 7.728 11.746 -1.549 1.00 96.50 87 GLU A C 1
ATOM 704 O O . GLU A 1 87 ? 8.761 11.161 -1.211 1.00 96.50 87 GLU A O 1
ATOM 709 N N . VAL A 1 88 ? 6.575 11.095 -1.721 1.00 97.81 88 VAL A N 1
ATOM 710 C CA . VAL A 1 88 ? 6.423 9.637 -1.556 1.00 97.81 88 VAL A CA 1
ATOM 711 C C . VAL A 1 88 ? 7.190 8.837 -2.620 1.00 97.81 88 VAL A C 1
ATOM 713 O O . VAL A 1 88 ? 7.659 9.394 -3.621 1.00 97.81 88 VAL A O 1
ATOM 716 N N . ASN A 1 89 ? 7.271 7.511 -2.451 1.00 98.06 89 ASN A N 1
ATOM 717 C CA . ASN A 1 89 ? 7.940 6.612 -3.398 1.00 98.06 89 ASN A CA 1
ATOM 718 C C . ASN A 1 89 ? 9.431 6.966 -3.596 1.00 98.06 89 ASN A C 1
ATOM 720 O O . ASN A 1 89 ? 9.888 7.150 -4.736 1.00 98.06 89 ASN A O 1
ATOM 724 N N . ALA A 1 90 ? 10.185 7.071 -2.498 1.00 97.38 90 ALA A N 1
ATOM 725 C CA . ALA A 1 90 ? 11.631 7.268 -2.521 1.00 97.38 90 ALA A CA 1
ATOM 726 C C . ALA A 1 90 ? 12.368 6.060 -3.119 1.00 97.38 90 ALA A C 1
ATOM 728 O O . ALA A 1 90 ? 13.378 6.250 -3.801 1.00 97.38 90 ALA A O 1
ATOM 729 N N . TYR A 1 91 ? 11.838 4.844 -2.945 1.00 97.38 91 TYR A N 1
ATOM 730 C CA . TYR A 1 91 ? 12.325 3.660 -3.648 1.00 97.38 91 TYR A CA 1
ATOM 731 C C . TYR A 1 91 ? 12.330 3.871 -5.167 1.00 97.38 91 TYR A C 1
ATOM 733 O O . TYR A 1 91 ? 11.347 4.323 -5.766 1.00 97.38 91 TYR A O 1
ATOM 741 N N . ASN A 1 92 ? 13.446 3.546 -5.816 1.00 95.69 92 ASN A N 1
ATOM 742 C CA . ASN A 1 92 ? 13.657 3.828 -7.234 1.00 95.69 92 ASN A CA 1
ATOM 743 C C . ASN A 1 92 ? 14.285 2.669 -8.020 1.00 95.69 92 ASN A C 1
ATOM 745 O O . ASN A 1 92 ? 14.669 2.875 -9.171 1.00 95.69 92 ASN A O 1
ATOM 749 N N . LEU A 1 93 ? 14.383 1.460 -7.459 1.00 96.88 93 LEU A N 1
ATOM 750 C CA . LEU A 1 93 ? 14.925 0.322 -8.206 1.00 96.88 93 LEU A CA 1
ATOM 751 C C . LEU A 1 93 ? 13.950 -0.158 -9.295 1.00 96.88 93 LEU A C 1
ATOM 753 O O . LEU A 1 93 ? 14.367 -0.344 -10.440 1.00 96.88 93 LEU A O 1
ATOM 757 N N . PHE A 1 94 ? 12.657 -0.254 -8.976 1.00 97.31 94 PHE A N 1
ATOM 758 C CA . PHE A 1 94 ? 11.567 -0.560 -9.913 1.00 97.31 94 PHE A CA 1
ATOM 759 C C . PHE A 1 94 ? 10.446 0.486 -9.850 1.00 97.31 94 PHE A C 1
ATOM 761 O O . PHE A 1 94 ? 10.351 1.270 -8.904 1.00 97.31 94 PHE A O 1
ATOM 768 N N . ASN A 1 95 ? 9.586 0.500 -10.874 1.00 96.56 95 ASN A N 1
ATOM 769 C CA . ASN A 1 95 ? 8.356 1.285 -10.838 1.00 96.56 95 ASN A CA 1
ATOM 770 C C . ASN A 1 95 ? 7.302 0.580 -9.969 1.00 96.56 95 ASN A C 1
ATOM 772 O O . ASN A 1 95 ? 6.692 -0.401 -10.399 1.00 96.56 95 ASN A O 1
ATOM 776 N N . THR A 1 96 ? 7.083 1.111 -8.771 1.00 97.06 96 THR A N 1
ATOM 777 C CA . THR A 1 96 ? 6.185 0.548 -7.758 1.00 97.06 96 THR A CA 1
ATOM 778 C C . THR A 1 96 ? 4.707 0.780 -8.051 1.00 97.06 96 THR A C 1
ATOM 780 O O . THR A 1 96 ? 3.880 0.032 -7.543 1.00 97.06 96 THR A O 1
ATOM 783 N N . ASP A 1 97 ? 4.356 1.707 -8.953 1.00 96.81 97 ASP A N 1
ATOM 784 C CA . ASP A 1 97 ? 2.966 1.876 -9.408 1.00 96.81 97 ASP A CA 1
ATOM 785 C C . ASP A 1 97 ? 2.429 0.605 -10.100 1.00 96.81 97 ASP A C 1
ATOM 787 O O . ASP A 1 97 ? 1.226 0.421 -10.244 1.00 96.81 97 ASP A O 1
ATOM 791 N N . ARG A 1 98 ? 3.322 -0.292 -10.541 1.00 96.94 98 ARG A N 1
ATOM 792 C CA . ARG A 1 98 ? 2.972 -1.569 -11.178 1.00 96.94 98 ARG A CA 1
ATOM 793 C C . ARG A 1 98 ? 3.042 -2.764 -10.233 1.00 96.94 98 ARG A C 1
ATOM 795 O O . ARG A 1 98 ? 2.861 -3.889 -10.696 1.00 96.94 98 ARG A O 1
ATOM 802 N N . TRP A 1 99 ? 3.350 -2.571 -8.954 1.00 98.50 99 TRP A N 1
ATOM 803 C CA . TRP A 1 99 ? 3.479 -3.696 -8.032 1.00 98.50 99 TRP A CA 1
ATOM 804 C C . TRP A 1 99 ? 2.119 -4.317 -7.702 1.00 98.50 99 TRP A C 1
ATOM 806 O O . TRP A 1 99 ? 1.125 -3.618 -7.515 1.00 98.50 99 TRP A O 1
ATOM 816 N N . LYS A 1 100 ? 2.076 -5.650 -7.641 1.00 98.62 100 LYS A N 1
ATOM 817 C CA . LYS A 1 100 ? 0.840 -6.434 -7.510 1.00 98.62 100 LYS A CA 1
ATOM 818 C C . LYS A 1 100 ? 0.421 -6.693 -6.067 1.00 98.62 100 LYS A C 1
ATOM 820 O O . LYS A 1 100 ? -0.699 -7.136 -5.830 1.00 98.62 100 LYS A O 1
ATOM 825 N N . ASP A 1 101 ? 1.283 -6.413 -5.094 1.00 98.81 101 ASP A N 1
ATOM 826 C CA . ASP A 1 101 ? 1.018 -6.697 -3.684 1.00 98.81 101 ASP A CA 1
ATOM 827 C C . ASP A 1 101 ? 0.610 -5.462 -2.867 1.00 98.81 101 ASP A C 1
ATOM 829 O O . ASP A 1 101 ? -0.260 -5.591 -2.008 1.00 98.81 101 ASP A O 1
ATOM 833 N N . LEU A 1 102 ? 1.168 -4.275 -3.136 1.00 98.88 102 LEU A N 1
ATOM 834 C CA . LEU A 1 102 ? 0.954 -3.055 -2.335 1.00 98.88 102 LEU A CA 1
ATOM 835 C C . LEU A 1 102 ? -0.528 -2.713 -2.110 1.00 98.88 102 LEU A C 1
ATOM 837 O O . LEU A 1 102 ? -0.961 -2.552 -0.967 1.00 98.88 102 LEU A O 1
ATOM 841 N N . ASN A 1 103 ? -1.325 -2.658 -3.179 1.00 98.88 103 ASN A N 1
ATOM 842 C CA . ASN A 1 103 ? -2.750 -2.329 -3.085 1.00 98.88 103 ASN A CA 1
ATOM 843 C C . ASN A 1 103 ? -3.531 -3.380 -2.284 1.00 98.88 103 ASN A C 1
ATOM 845 O O . ASN A 1 103 ? -4.338 -3.025 -1.426 1.00 98.88 103 ASN A O 1
ATOM 849 N N . SER A 1 104 ? -3.244 -4.668 -2.488 1.00 98.88 104 SER A N 1
ATOM 850 C CA . SER A 1 104 ? -3.890 -5.744 -1.727 1.00 98.88 104 SER A CA 1
ATOM 851 C C . SER A 1 104 ? -3.480 -5.717 -0.251 1.00 98.88 104 SER A C 1
ATOM 853 O O . SER A 1 104 ? -4.326 -5.834 0.634 1.00 98.88 104 SER A O 1
ATOM 855 N N . LYS A 1 105 ? -2.196 -5.477 0.040 1.00 98.94 105 LYS A N 1
ATOM 856 C CA . LYS A 1 105 ? -1.680 -5.299 1.404 1.00 98.94 105 LYS A CA 1
ATOM 857 C C . LYS A 1 105 ? -2.319 -4.104 2.109 1.00 98.94 105 LYS A C 1
ATOM 859 O O . LYS A 1 105 ? -2.575 -4.195 3.305 1.00 98.94 105 LYS A O 1
ATOM 864 N N . PHE A 1 106 ? -2.605 -3.015 1.396 1.00 98.94 106 PHE A N 1
ATOM 865 C CA . PHE A 1 106 ? -3.313 -1.856 1.950 1.00 98.94 106 PHE A CA 1
ATOM 866 C C . PHE A 1 106 ? -4.731 -2.209 2.382 1.00 98.94 106 PHE A C 1
ATOM 868 O O . PHE A 1 106 ? -5.093 -2.003 3.539 1.00 98.94 106 PHE A O 1
ATOM 875 N N . VAL A 1 107 ? -5.507 -2.821 1.487 1.00 98.94 107 VAL A N 1
ATOM 876 C CA . VAL A 1 107 ? -6.884 -3.245 1.782 1.00 98.94 107 VAL A CA 1
ATOM 877 C C . VAL A 1 107 ? -6.918 -4.198 2.981 1.00 98.94 107 VAL A C 1
ATOM 879 O O . VAL A 1 107 ? -7.723 -4.026 3.897 1.00 98.94 107 VAL A O 1
ATOM 882 N N . LEU A 1 108 ? -6.011 -5.179 3.004 1.00 98.94 108 LEU A N 1
ATOM 883 C CA . LEU A 1 108 ? -5.917 -6.165 4.078 1.00 98.94 108 LEU A CA 1
ATOM 884 C C . LEU A 1 108 ? -5.535 -5.543 5.424 1.00 98.94 108 LEU A C 1
ATOM 886 O O . LEU A 1 108 ? -6.138 -5.896 6.436 1.00 98.94 108 LEU A O 1
ATOM 890 N N . GLN A 1 109 ? -4.563 -4.627 5.454 1.00 98.81 109 GLN A N 1
ATOM 891 C CA . GLN A 1 109 ? -4.160 -3.948 6.689 1.00 98.81 109 GLN A CA 1
ATOM 892 C C . GLN A 1 109 ? -5.265 -3.045 7.220 1.00 98.81 109 GLN A C 1
ATOM 894 O O . GLN A 1 109 ? -5.611 -3.155 8.392 1.00 98.81 109 GLN A O 1
ATOM 899 N N . VAL A 1 110 ? -5.898 -2.242 6.358 1.00 98.81 110 VAL A N 1
ATOM 900 C CA . VAL A 1 110 ? -7.039 -1.414 6.765 1.00 98.81 110 VAL A CA 1
ATOM 901 C C . VAL A 1 110 ? -8.140 -2.273 7.379 1.00 98.81 110 VAL A C 1
ATOM 903 O O . VAL A 1 110 ? -8.619 -1.962 8.469 1.00 98.81 110 VAL A O 1
ATOM 906 N N . TYR A 1 111 ? -8.531 -3.367 6.719 1.00 98.81 111 TYR A N 1
ATOM 907 C CA . TYR A 1 111 ? -9.590 -4.223 7.246 1.00 98.81 111 TYR A CA 1
ATOM 908 C C . TYR A 1 111 ? -9.187 -4.907 8.559 1.00 98.81 111 TYR A C 1
ATOM 910 O O . TYR A 1 111 ? -9.962 -4.905 9.514 1.00 98.81 111 TYR A O 1
ATOM 918 N N . ARG A 1 112 ? -7.955 -5.429 8.652 1.00 98.75 112 ARG A N 1
ATOM 919 C CA . ARG A 1 112 ? -7.393 -5.983 9.896 1.00 98.75 112 ARG A CA 1
ATOM 920 C C . ARG A 1 112 ? -7.499 -4.977 11.041 1.00 98.75 112 ARG A C 1
ATOM 922 O O . ARG A 1 112 ? -7.921 -5.345 12.137 1.00 98.75 112 ARG A O 1
ATOM 929 N N . ASP A 1 113 ? -7.131 -3.727 10.793 1.00 98.75 113 ASP A N 1
ATOM 930 C CA . ASP A 1 113 ? -7.095 -2.692 11.821 1.00 98.75 113 ASP A CA 1
ATOM 931 C C . ASP A 1 113 ? -8.503 -2.266 12.246 1.00 98.75 113 ASP A C 1
ATOM 933 O O . ASP A 1 113 ? -8.749 -2.056 13.436 1.00 98.75 113 ASP A O 1
ATOM 937 N N . VAL A 1 114 ? -9.456 -2.213 11.307 1.00 98.50 114 VAL A N 1
ATOM 938 C CA . VAL A 1 114 ? -10.880 -1.996 11.610 1.00 98.50 114 VAL A CA 1
ATOM 939 C C . VAL A 1 114 ? -11.416 -3.119 12.491 1.00 98.50 114 VAL A C 1
ATOM 941 O O . VAL A 1 114 ? -11.997 -2.838 13.537 1.00 98.50 114 VAL A O 1
ATOM 944 N N . VAL A 1 115 ? -11.162 -4.381 12.138 1.00 98.38 115 VAL A N 1
ATOM 945 C CA . VAL A 1 115 ? -11.611 -5.538 12.928 1.00 98.38 115 VAL A CA 1
ATOM 946 C C . VAL A 1 115 ? -10.995 -5.530 14.330 1.00 98.38 115 VAL A C 1
ATOM 948 O O . VAL A 1 115 ? -11.688 -5.794 15.312 1.00 98.38 115 VAL A O 1
ATOM 951 N N . ALA A 1 116 ? -9.705 -5.211 14.448 1.00 98.31 116 ALA A N 1
ATOM 952 C CA . ALA A 1 116 ? -9.000 -5.223 15.728 1.00 98.31 116 ALA A CA 1
ATOM 953 C C . ALA A 1 116 ? -9.403 -4.070 16.662 1.00 98.31 116 ALA A C 1
ATOM 955 O O . ALA A 1 116 ? -9.379 -4.233 17.882 1.00 98.31 116 ALA A O 1
ATOM 956 N N . THR A 1 117 ? -9.750 -2.905 16.110 1.00 98.00 117 THR A N 1
ATOM 957 C CA . THR A 1 117 ? -10.044 -1.695 16.899 1.00 98.00 117 THR A CA 1
ATOM 958 C C . THR A 1 117 ? -11.536 -1.398 17.041 1.00 98.00 117 THR A C 1
ATOM 960 O O . THR A 1 117 ? -11.929 -0.698 17.973 1.00 98.00 117 THR A O 1
ATOM 963 N N . GLY A 1 118 ? -12.370 -1.902 16.128 1.00 97.75 118 GLY A N 1
ATOM 964 C CA . GLY A 1 118 ? -13.783 -1.540 16.009 1.00 97.75 118 GLY A CA 1
ATOM 965 C C . GLY A 1 118 ? -14.024 -0.090 15.566 1.00 97.75 118 GLY A C 1
ATOM 966 O O . GLY A 1 118 ? -15.141 0.412 15.714 1.00 97.75 118 GLY A O 1
ATOM 967 N N . ASP A 1 119 ? -13.005 0.620 15.065 1.00 97.44 119 ASP A N 1
ATOM 968 C CA . ASP A 1 119 ? -13.114 2.041 14.717 1.00 97.44 119 ASP A CA 1
ATOM 969 C C . ASP A 1 119 ? -13.810 2.251 13.358 1.00 97.44 119 ASP A C 1
ATOM 971 O O . ASP A 1 119 ? -13.189 2.400 12.303 1.00 97.44 119 ASP A O 1
ATOM 975 N N . LEU A 1 120 ? -15.142 2.326 13.395 1.00 96.69 120 LEU A N 1
ATOM 976 C CA . LEU A 1 120 ? -15.966 2.602 12.213 1.00 96.69 120 LEU A CA 1
ATOM 977 C C . LEU A 1 120 ? -15.771 4.018 11.643 1.00 96.69 120 LEU A C 1
ATOM 979 O O . LEU A 1 120 ? -16.105 4.261 10.482 1.00 96.69 120 LEU A O 1
ATOM 983 N N . ASN A 1 121 ? -15.258 4.972 12.427 1.00 96.25 121 ASN A N 1
ATOM 984 C CA . ASN A 1 121 ? -14.952 6.304 11.902 1.00 96.25 121 ASN A CA 1
ATOM 985 C C . ASN A 1 121 ? -13.682 6.259 11.054 1.00 96.25 121 ASN A C 1
ATOM 987 O O . ASN A 1 121 ? -13.638 6.888 9.998 1.00 96.25 121 ASN A O 1
ATOM 991 N N . PHE A 1 122 ? -12.675 5.500 11.494 1.00 97.44 122 PHE A N 1
ATOM 992 C CA . PHE A 1 122 ? -11.507 5.188 10.677 1.00 97.44 122 PHE A CA 1
ATOM 993 C C . PHE A 1 122 ? -11.920 4.472 9.388 1.00 97.44 122 PHE A C 1
ATOM 995 O O . PHE A 1 122 ? -11.586 4.977 8.319 1.00 97.44 122 PHE A O 1
ATOM 1002 N N . ALA A 1 123 ? -12.724 3.403 9.476 1.00 98.19 123 ALA A N 1
ATOM 1003 C CA . ALA A 1 123 ? -13.231 2.665 8.312 1.00 98.19 123 ALA A CA 1
ATOM 1004 C C . ALA A 1 123 ? -13.851 3.593 7.252 1.00 98.19 123 ALA A C 1
ATOM 1006 O O . ALA A 1 123 ? -13.447 3.587 6.091 1.00 98.19 123 ALA A O 1
ATOM 1007 N N . LYS A 1 124 ? -14.785 4.459 7.668 1.00 98.19 124 LYS A N 1
ATOM 1008 C CA . LYS A 1 124 ? -15.441 5.431 6.778 1.00 98.19 124 LYS A CA 1
ATOM 1009 C C . LYS A 1 124 ? -14.466 6.442 6.181 1.00 98.19 124 LYS A C 1
ATOM 1011 O O . LYS A 1 124 ? -14.623 6.823 5.026 1.00 98.19 124 LYS A O 1
ATOM 1016 N N . ALA A 1 125 ? -13.487 6.896 6.961 1.00 97.44 125 ALA A N 1
ATOM 1017 C CA . ALA A 1 125 ? -12.527 7.897 6.511 1.00 97.44 125 ALA A CA 1
ATOM 1018 C C . ALA A 1 125 ? -11.591 7.362 5.417 1.00 97.44 125 ALA A C 1
ATOM 1020 O O . ALA A 1 125 ? -11.255 8.106 4.499 1.00 97.44 125 ALA A O 1
ATOM 1021 N N . VAL A 1 126 ? -11.180 6.094 5.502 1.00 98.50 126 VAL A N 1
ATOM 1022 C CA . VAL A 1 126 ? -10.236 5.491 4.543 1.00 98.50 126 VAL A CA 1
ATOM 1023 C C . VAL A 1 126 ? -10.916 4.744 3.395 1.00 98.50 126 VAL A C 1
ATOM 1025 O O . VAL A 1 126 ? -10.251 4.400 2.420 1.00 98.50 126 VAL A O 1
ATOM 1028 N N . TRP A 1 127 ? -12.232 4.518 3.471 1.00 98.56 127 TRP A N 1
ATOM 1029 C CA . TRP A 1 127 ? -12.983 3.773 2.458 1.00 98.56 127 TRP A CA 1
ATOM 1030 C C . TRP A 1 127 ? -12.773 4.251 1.012 1.00 98.56 127 TRP A C 1
ATOM 1032 O O . TRP A 1 127 ? -12.496 3.399 0.165 1.00 98.56 127 TRP A O 1
ATOM 1042 N N . PRO A 1 128 ? -12.811 5.562 0.687 1.00 98.56 128 PRO A N 1
ATOM 1043 C CA . PRO A 1 128 ? -12.571 6.009 -0.686 1.00 98.56 128 PRO A CA 1
ATOM 1044 C C . PRO A 1 128 ? -11.212 5.553 -1.230 1.00 98.56 128 PRO A C 1
ATOM 1046 O O . PRO A 1 128 ? -11.100 5.179 -2.397 1.00 98.56 128 PRO A O 1
ATOM 1049 N N . SER A 1 129 ? -10.183 5.530 -0.381 1.00 98.88 129 SER A N 1
ATOM 1050 C CA . SER A 1 129 ? -8.847 5.053 -0.736 1.00 98.88 129 SER A CA 1
ATOM 1051 C C . SER A 1 129 ? -8.815 3.538 -0.913 1.00 98.88 129 SER A C 1
ATOM 1053 O O . SER A 1 129 ? -8.195 3.062 -1.857 1.00 98.88 129 SER A O 1
ATOM 1055 N N . VAL A 1 130 ? -9.512 2.779 -0.059 1.00 98.88 130 VAL A N 1
ATOM 1056 C CA . VAL A 1 130 ? -9.644 1.315 -0.191 1.00 98.88 130 VAL A CA 1
ATOM 1057 C C . VAL A 1 130 ? -10.302 0.955 -1.518 1.00 98.88 130 VAL A C 1
ATOM 1059 O O . VAL A 1 130 ? -9.740 0.180 -2.288 1.00 98.88 130 VAL A O 1
ATOM 1062 N N . TYR A 1 131 ? -11.446 1.569 -1.822 1.00 98.56 131 TYR A N 1
ATOM 1063 C CA . TYR A 1 131 ? -12.154 1.361 -3.082 1.00 98.56 131 TYR A CA 1
ATOM 1064 C C . TYR A 1 131 ? -11.271 1.713 -4.288 1.00 98.56 131 TYR A C 1
ATOM 1066 O O . TYR A 1 131 ? -11.147 0.928 -5.227 1.00 98.56 131 TYR A O 1
ATOM 1074 N N . THR A 1 132 ? -10.602 2.870 -4.239 1.00 9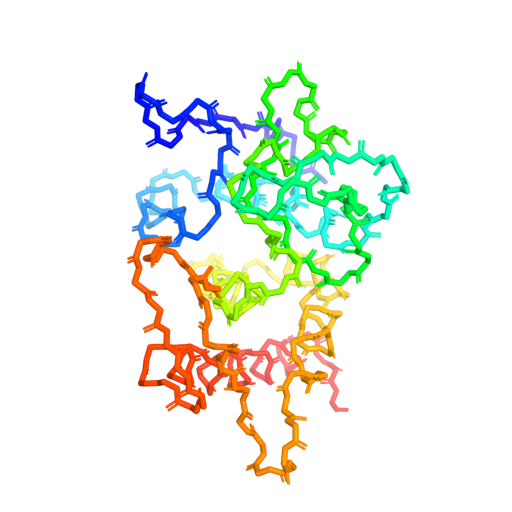8.81 132 THR A N 1
ATOM 1075 C CA . THR A 1 132 ? -9.711 3.317 -5.322 1.00 98.81 132 THR A CA 1
ATOM 1076 C C . THR A 1 132 ? -8.525 2.368 -5.505 1.00 98.81 132 THR A C 1
ATOM 1078 O O . THR A 1 132 ? -8.153 2.084 -6.639 1.00 98.81 132 THR A O 1
ATOM 1081 N N . ALA A 1 133 ? -7.949 1.838 -4.422 1.00 98.88 133 ALA A N 1
ATOM 1082 C CA . ALA A 1 133 ? -6.847 0.884 -4.494 1.00 98.88 133 ALA A CA 1
ATOM 1083 C C . ALA A 1 133 ? -7.277 -0.455 -5.119 1.00 98.88 133 ALA A C 1
ATOM 1085 O O . ALA A 1 133 ? -6.532 -1.010 -5.926 1.00 98.88 133 ALA A O 1
ATOM 1086 N N . ILE A 1 134 ? -8.477 -0.953 -4.796 1.00 98.81 134 ILE A N 1
ATOM 1087 C CA . ILE A 1 134 ? -9.042 -2.160 -5.421 1.00 98.81 134 ILE A CA 1
ATOM 1088 C C . ILE A 1 134 ? -9.255 -1.921 -6.918 1.00 98.81 134 ILE A C 1
ATOM 1090 O O . ILE A 1 134 ? -8.730 -2.675 -7.730 1.00 98.81 134 ILE A O 1
ATOM 1094 N N . ALA A 1 135 ? -9.946 -0.836 -7.284 1.00 98.62 135 ALA A N 1
ATOM 1095 C CA . ALA A 1 135 ? -10.215 -0.496 -8.682 1.00 98.62 135 ALA A CA 1
ATOM 1096 C C . ALA A 1 135 ? -8.929 -0.257 -9.492 1.00 98.62 135 ALA A C 1
ATOM 1098 O O . ALA A 1 135 ? -8.858 -0.588 -10.672 1.00 98.62 135 ALA A O 1
ATOM 1099 N N . TYR A 1 136 ? -7.894 0.306 -8.864 1.00 98.75 136 TYR A N 1
ATOM 1100 C CA . TYR A 1 136 ? -6.591 0.455 -9.501 1.00 98.75 136 TYR A CA 1
ATOM 1101 C C . TYR A 1 136 ? -5.931 -0.900 -9.755 1.00 98.75 136 TYR A C 1
ATOM 1103 O O . TYR A 1 136 ? -5.343 -1.087 -10.813 1.00 98.75 136 TYR A O 1
ATOM 1111 N N . LEU A 1 137 ? -5.999 -1.839 -8.811 1.00 98.25 137 LEU A N 1
ATOM 1112 C CA . LEU A 1 137 ? -5.344 -3.136 -8.966 1.00 98.25 137 LEU A CA 1
ATOM 1113 C C . LEU A 1 137 ? -6.075 -4.040 -9.976 1.00 98.25 137 LEU A C 1
ATOM 1115 O O . LEU A 1 137 ? -5.420 -4.778 -10.703 1.00 98.25 137 LEU A O 1
ATOM 1119 N N . ASP A 1 138 ? -7.399 -3.907 -10.082 1.00 98.44 138 ASP A N 1
ATOM 1120 C CA . ASP A 1 138 ? -8.261 -4.627 -11.034 1.00 98.44 138 ASP A CA 1
ATOM 1121 C C . ASP A 1 138 ? -7.826 -4.448 -12.499 1.00 98.44 138 ASP A C 1
ATOM 1123 O O . ASP A 1 138 ? -7.891 -5.376 -13.293 1.00 98.44 138 ASP A O 1
ATOM 1127 N N . GLN A 1 139 ? -7.251 -3.291 -12.856 1.00 98.31 139 GLN A N 1
ATOM 1128 C CA . GLN A 1 139 ? -6.739 -3.049 -14.214 1.00 98.31 139 GLN A CA 1
ATOM 1129 C C . GLN A 1 139 ? -5.624 -4.022 -14.633 1.00 98.31 139 GLN A C 1
ATOM 1131 O O . GLN A 1 139 ? -5.224 -4.038 -15.805 1.00 98.31 139 GLN A O 1
ATOM 1136 N N . PHE A 1 140 ? -5.017 -4.714 -13.666 1.00 98.38 140 PHE A N 1
ATOM 1137 C CA . PHE A 1 140 ? -3.954 -5.666 -13.915 1.00 98.38 140 PHE A CA 1
ATOM 1138 C C . PHE A 1 140 ? -4.451 -7.059 -14.240 1.00 98.38 140 PHE A C 1
ATOM 1140 O O . PHE A 1 140 ? -3.574 -7.779 -14.677 1.00 98.38 140 PHE A O 1
ATOM 1147 N N . ASP A 1 141 ? -5.750 -7.368 -14.118 1.00 98.44 141 ASP A N 1
ATOM 1148 C CA . ASP A 1 141 ? -6.396 -8.529 -14.752 1.00 98.44 141 ASP A CA 1
ATOM 1149 C C . ASP A 1 141 ? -6.414 -8.314 -16.276 1.00 98.44 141 ASP A C 1
ATOM 1151 O O . ASP A 1 141 ? -7.117 -7.439 -16.799 1.00 98.44 141 ASP A O 1
ATOM 1155 N N . LYS A 1 142 ? -5.538 -9.015 -17.000 1.00 97.62 142 LYS A N 1
ATOM 1156 C CA . LYS A 1 142 ? -5.336 -8.811 -18.444 1.00 97.62 142 LYS A CA 1
ATOM 1157 C C . LYS A 1 142 ? -6.142 -9.770 -19.297 1.00 97.62 142 LYS A C 1
ATOM 1159 O O . LYS A 1 142 ? -6.411 -9.428 -20.455 1.00 97.62 142 LYS A O 1
ATOM 1164 N N . ASP A 1 143 ? -6.490 -10.938 -18.776 1.00 97.00 143 ASP A N 1
ATOM 1165 C CA . ASP A 1 143 ? -7.231 -11.960 -19.511 1.00 97.00 143 ASP A CA 1
ATOM 1166 C C . ASP A 1 143 ? -8.707 -12.103 -19.096 1.00 97.00 143 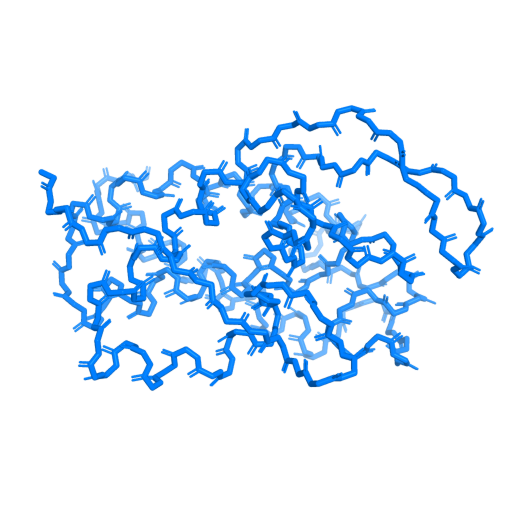ASP A C 1
ATOM 1168 O O . ASP A 1 143 ? -9.478 -12.761 -19.805 1.00 97.00 143 ASP A O 1
ATOM 1172 N N . GLY A 1 144 ? -9.137 -11.379 -18.061 1.00 97.75 144 GLY A N 1
ATOM 1173 C CA . GLY A 1 144 ? -10.518 -11.287 -17.600 1.00 97.75 144 GLY A CA 1
ATOM 1174 C C . GLY A 1 144 ? -10.964 -12.480 -16.759 1.00 97.75 144 GLY A C 1
ATOM 1175 O O . GLY A 1 144 ? -12.170 -12.751 -16.699 1.00 97.75 144 GLY A O 1
ATOM 1176 N N . ASP A 1 145 ? -10.031 -13.226 -16.162 1.00 97.50 145 ASP A N 1
ATOM 1177 C CA . ASP A 1 145 ? -10.334 -14.367 -15.295 1.00 97.50 145 ASP A CA 1
ATOM 1178 C C . ASP A 1 145 ? -10.657 -13.969 -13.837 1.00 97.50 145 ASP A C 1
ATOM 1180 O O . ASP A 1 145 ? -11.068 -14.818 -13.034 1.00 97.50 145 ASP A O 1
ATOM 1184 N N . GLY A 1 146 ? -10.550 -12.675 -13.509 1.00 97.88 146 GLY A N 1
ATOM 1185 C CA . GLY A 1 146 ? -10.754 -12.104 -12.179 1.00 97.88 146 GLY A CA 1
ATOM 1186 C C . GLY A 1 146 ? -9.493 -12.074 -11.309 1.00 97.88 146 GLY A C 1
ATOM 1187 O O . GLY A 1 146 ? -9.570 -11.688 -10.135 1.00 97.88 146 GLY A O 1
ATOM 1188 N N . MET A 1 147 ? -8.342 -12.490 -11.839 1.00 98.56 147 MET A N 1
ATOM 1189 C CA . MET A 1 147 ? -7.056 -12.531 -11.153 1.00 98.56 147 MET A CA 1
ATOM 1190 C C . MET A 1 147 ? -6.071 -11.553 -11.781 1.00 98.56 147 MET A C 1
ATOM 1192 O O . MET A 1 147 ? -6.000 -11.384 -12.984 1.00 98.56 147 MET A O 1
ATOM 1196 N N . ILE A 1 148 ? -5.247 -10.935 -10.938 1.00 98.56 148 ILE A N 1
ATOM 1197 C CA . ILE A 1 148 ? -4.191 -10.030 -11.395 1.00 98.56 148 ILE A CA 1
ATOM 1198 C C . ILE A 1 148 ? -2.921 -10.800 -11.777 1.00 98.56 148 ILE A C 1
ATOM 1200 O O . ILE A 1 148 ? -2.490 -11.713 -11.060 1.00 98.56 148 ILE A O 1
ATOM 1204 N N . GLU A 1 149 ? -2.264 -10.387 -12.860 1.00 98.69 149 GLU A N 1
ATOM 1205 C CA . GLU A 1 149 ? -1.083 -11.066 -13.389 1.00 98.69 149 GLU A CA 1
ATOM 1206 C C . GLU A 1 149 ? 0.212 -10.303 -13.113 1.00 98.69 149 GLU A C 1
ATOM 1208 O O . GLU A 1 149 ? 0.373 -9.138 -13.471 1.00 98.69 149 GLU A O 1
ATOM 1213 N N . ASN A 1 150 ? 1.205 -10.993 -12.551 1.00 98.75 150 ASN A N 1
ATOM 1214 C CA . ASN A 1 150 ? 2.576 -10.499 -12.505 1.00 98.75 150 ASN A CA 1
ATOM 1215 C C . ASN A 1 150 ? 3.169 -10.400 -13.924 1.00 98.75 150 ASN A C 1
ATOM 1217 O O . ASN A 1 150 ? 2.907 -11.238 -14.792 1.00 98.75 150 ASN A O 1
ATOM 1221 N N . GLU A 1 151 ? 4.011 -9.395 -14.161 1.00 97.62 151 GLU A N 1
ATOM 1222 C CA . GLU A 1 151 ? 4.378 -8.954 -15.519 1.00 97.62 151 GLU A CA 1
ATOM 1223 C C . GLU A 1 151 ? 5.777 -9.406 -15.985 1.00 97.62 151 GLU A C 1
ATOM 1225 O O . GLU A 1 151 ? 6.331 -8.856 -16.937 1.00 97.62 151 GLU A O 1
ATOM 1230 N N . GLY A 1 152 ? 6.380 -10.404 -15.332 1.00 97.06 152 GLY A N 1
ATOM 1231 C CA . GLY A 1 152 ? 7.688 -10.945 -15.732 1.00 97.06 152 GLY A CA 1
ATOM 1232 C C . GLY A 1 152 ? 8.893 -10.117 -15.295 1.00 97.06 152 GLY A C 1
ATOM 1233 O O . GLY A 1 152 ? 10.003 -10.358 -15.764 1.00 97.06 152 GLY A O 1
ATOM 1234 N N . PHE A 1 153 ? 8.693 -9.184 -14.367 1.00 96.69 153 PHE A N 1
ATOM 1235 C CA . PHE A 1 153 ? 9.748 -8.497 -13.624 1.00 96.69 153 PHE A CA 1
ATOM 1236 C C . PHE A 1 153 ? 9.418 -8.530 -12.121 1.00 96.69 153 PHE A C 1
ATOM 1238 O O . PHE A 1 153 ? 8.321 -8.962 -11.762 1.00 96.69 153 PHE A O 1
ATOM 1245 N N . PRO A 1 154 ? 10.337 -8.134 -11.222 1.00 97.44 154 PRO A N 1
ATOM 1246 C CA . PRO A 1 154 ? 10.032 -8.032 -9.798 1.00 97.44 154 PRO A CA 1
ATOM 1247 C C . PRO A 1 154 ? 9.036 -6.893 -9.526 1.00 97.44 154 PRO A C 1
ATOM 1249 O O . PRO A 1 154 ? 9.395 -5.719 -9.429 1.00 97.44 154 PRO A O 1
ATOM 1252 N N . ASP A 1 155 ? 7.758 -7.250 -9.458 1.00 98.25 155 ASP A N 1
ATOM 1253 C CA . ASP A 1 155 ? 6.627 -6.344 -9.272 1.00 98.25 155 ASP A CA 1
ATOM 1254 C C . ASP A 1 155 ? 5.894 -6.611 -7.948 1.00 98.25 155 ASP A C 1
ATOM 1256 O O . ASP A 1 155 ? 4.667 -6.609 -7.891 1.00 98.25 155 ASP A O 1
ATOM 1260 N N . GLN A 1 156 ? 6.652 -6.899 -6.888 1.00 98.50 156 GLN A N 1
ATOM 1261 C CA . GLN A 1 156 ? 6.177 -7.144 -5.523 1.00 98.50 156 GLN A CA 1
ATOM 1262 C C . GLN A 1 156 ? 7.368 -7.133 -4.536 1.00 98.50 156 GLN A C 1
ATOM 1264 O O . GLN A 1 156 ? 8.514 -7.085 -4.980 1.00 98.50 156 GLN A O 1
ATOM 1269 N N . THR A 1 157 ? 7.104 -7.224 -3.224 1.00 98.38 157 THR A N 1
ATOM 1270 C CA . THR A 1 157 ? 8.101 -7.117 -2.125 1.00 98.38 157 THR A CA 1
ATOM 1271 C C . T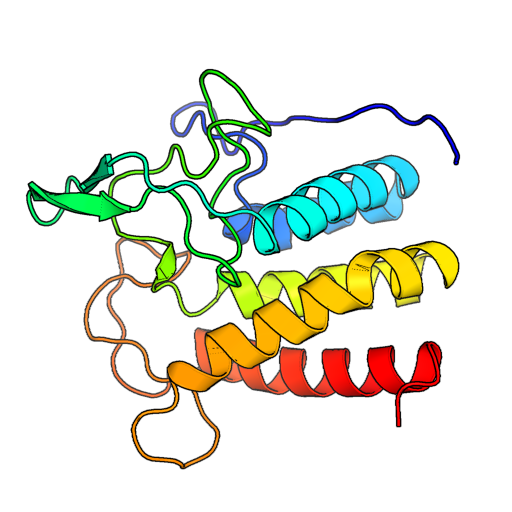HR A 1 157 ? 9.403 -7.915 -2.293 1.00 98.38 157 THR A C 1
ATOM 1273 O O . THR A 1 157 ? 10.468 -7.476 -1.870 1.00 98.38 157 THR A O 1
ATOM 1276 N N . TYR A 1 158 ? 9.362 -9.094 -2.921 1.00 98.12 158 TYR A N 1
ATOM 1277 C CA . TYR A 1 158 ? 10.546 -9.862 -3.299 1.00 98.12 158 TYR A CA 1
ATOM 1278 C C . TYR A 1 158 ? 11.142 -9.265 -4.577 1.00 98.12 158 TYR A C 1
ATOM 1280 O O . TYR A 1 158 ? 11.091 -9.875 -5.645 1.00 98.12 158 TYR A O 1
ATOM 1288 N N . ASP A 1 159 ? 11.708 -8.068 -4.463 1.00 95.44 159 ASP A N 1
ATOM 1289 C CA . ASP A 1 159 ? 12.129 -7.213 -5.577 1.00 95.44 159 ASP A CA 1
ATOM 1290 C C . ASP A 1 159 ? 13.358 -7.722 -6.361 1.00 95.44 159 ASP A C 1
ATOM 1292 O O . ASP A 1 159 ? 13.759 -7.144 -7.367 1.00 95.44 159 ASP A O 1
ATOM 1296 N N . ALA A 1 160 ? 13.917 -8.866 -5.969 1.00 96.56 160 ALA A N 1
ATOM 1297 C CA . ALA A 1 160 ? 14.913 -9.617 -6.732 1.00 96.56 160 ALA A CA 1
ATOM 1298 C C . ALA A 1 160 ? 14.349 -10.894 -7.394 1.00 96.56 160 ALA A C 1
ATOM 1300 O O . ALA A 1 160 ? 15.093 -11.629 -8.047 1.00 96.56 160 ALA A O 1
ATOM 1301 N N . TRP A 1 161 ? 13.052 -11.186 -7.236 1.00 97.75 161 TRP A N 1
ATOM 1302 C CA . TRP A 1 161 ? 12.399 -12.394 -7.744 1.00 97.75 161 TRP A CA 1
ATOM 1303 C C . TRP A 1 161 ? 11.261 -12.042 -8.709 1.00 97.75 161 TRP A C 1
ATOM 1305 O O . TRP A 1 161 ? 10.253 -11.446 -8.341 1.00 97.75 161 TRP A O 1
ATOM 1315 N N . SER A 1 162 ? 11.424 -12.421 -9.979 1.00 97.31 162 SER A N 1
ATOM 1316 C CA . SER A 1 162 ? 10.400 -12.223 -11.011 1.00 97.31 162 SER A CA 1
ATOM 1317 C C . SER A 1 162 ? 9.326 -13.313 -10.987 1.00 97.31 162 SER A C 1
ATOM 1319 O O . SER A 1 162 ? 9.639 -14.502 -10.893 1.00 97.31 162 SER A O 1
ATOM 1321 N N . CYS A 1 163 ? 8.075 -12.890 -11.163 1.00 97.25 163 CYS A N 1
ATOM 1322 C CA . CYS A 1 163 ? 6.895 -13.738 -11.330 1.00 97.25 163 CYS A CA 1
ATOM 1323 C C . CYS A 1 163 ? 6.190 -13.391 -12.651 1.00 97.25 163 CYS A C 1
ATOM 1325 O O . CYS A 1 163 ? 6.338 -12.282 -13.165 1.00 97.25 163 CYS A O 1
ATOM 1327 N N . SER A 1 164 ? 5.417 -14.318 -13.218 1.00 97.94 164 SER A N 1
ATOM 1328 C CA . SER A 1 164 ? 4.627 -14.080 -14.437 1.00 97.94 164 SER A CA 1
ATOM 1329 C C . SER A 1 164 ? 3.276 -14.774 -14.352 1.00 97.94 164 SER A C 1
ATOM 1331 O O . SER A 1 164 ? 3.210 -15.903 -13.867 1.00 97.94 164 SER A O 1
ATOM 1333 N N . GLY A 1 165 ? 2.226 -14.118 -14.850 1.00 98.25 165 GLY A N 1
ATOM 1334 C CA . GLY A 1 165 ? 0.855 -14.612 -14.725 1.00 98.25 165 GLY A CA 1
ATOM 1335 C C . GLY A 1 165 ? 0.363 -14.552 -13.278 1.00 98.25 165 GLY A C 1
ATOM 1336 O O . GLY A 1 165 ? 0.895 -13.804 -12.455 1.00 98.25 165 GLY A O 1
ATOM 1337 N N . VAL A 1 166 ? -0.633 -15.366 -12.947 1.00 98.31 166 VAL A N 1
ATOM 1338 C CA . VAL A 1 166 ? -1.170 -15.450 -11.585 1.00 98.31 166 VAL A CA 1
ATOM 1339 C C . VAL A 1 166 ? -0.170 -16.158 -10.665 1.00 98.31 166 VAL A C 1
ATOM 1341 O O . VAL A 1 166 ? 0.064 -17.363 -10.778 1.00 98.31 166 VAL A O 1
ATOM 1344 N N . SER A 1 167 ? 0.419 -15.425 -9.718 1.00 98.12 167 SER A N 1
ATOM 1345 C CA . SER A 1 167 ? 1.269 -16.017 -8.678 1.00 98.12 167 SER A CA 1
ATOM 1346 C C . SER A 1 167 ? 0.464 -16.401 -7.438 1.00 98.12 167 SER A C 1
ATOM 1348 O O . SER A 1 167 ? -0.489 -15.723 -7.058 1.00 98.12 167 SER A O 1
ATOM 1350 N N . ALA A 1 168 ? 0.892 -17.457 -6.737 1.00 98.38 168 ALA A N 1
ATOM 1351 C CA . ALA A 1 168 ? 0.280 -17.847 -5.463 1.00 98.38 168 ALA A CA 1
ATOM 1352 C C . ALA A 1 168 ? 0.336 -16.718 -4.417 1.00 98.38 168 ALA A C 1
ATOM 1354 O O . ALA A 1 168 ? -0.579 -16.569 -3.611 1.00 98.38 168 ALA A O 1
ATOM 1355 N N . TYR A 1 169 ? 1.402 -15.914 -4.445 1.00 98.69 169 TYR A N 1
ATOM 1356 C CA . TYR A 1 169 ? 1.610 -14.819 -3.506 1.00 98.69 169 TYR A CA 1
ATOM 1357 C C . TYR A 1 169 ? 0.686 -13.627 -3.798 1.00 98.69 169 TYR A C 1
ATOM 1359 O O . TYR A 1 169 ? -0.171 -13.310 -2.974 1.00 98.69 169 TYR A O 1
ATOM 1367 N N . CYS A 1 170 ? 0.790 -13.004 -4.978 1.00 98.75 170 CYS A N 1
ATOM 1368 C CA . CYS A 1 170 ? -0.020 -11.823 -5.300 1.00 98.75 170 CYS A CA 1
ATOM 1369 C C . CYS A 1 170 ? -1.495 -12.188 -5.511 1.00 98.75 170 CYS A C 1
ATOM 1371 O O . CYS A 1 170 ? -2.370 -11.488 -5.014 1.00 98.75 170 CYS A O 1
ATOM 1373 N N . GLY A 1 171 ? -1.779 -13.324 -6.157 1.00 98.56 171 GLY A N 1
ATOM 1374 C CA . GLY A 1 171 ? -3.146 -13.813 -6.344 1.00 98.56 171 GLY A CA 1
ATOM 1375 C C . GLY A 1 171 ? -3.834 -14.163 -5.021 1.00 98.56 171 GLY A C 1
ATOM 1376 O O . GLY A 1 171 ? -5.000 -13.832 -4.823 1.00 98.56 171 GLY A O 1
ATOM 1377 N N . GLY A 1 172 ? -3.110 -14.764 -4.070 1.00 98.69 172 GLY A N 1
ATOM 1378 C CA . GLY A 1 172 ? -3.639 -15.033 -2.730 1.00 98.69 172 GLY A CA 1
ATOM 1379 C C . GLY A 1 172 ? -3.970 -13.751 -1.960 1.00 98.69 172 GLY A C 1
ATOM 1380 O O . GLY A 1 172 ? -5.039 -13.654 -1.352 1.00 98.69 172 GLY A O 1
ATOM 1381 N N . LEU A 1 173 ? -3.084 -12.750 -2.027 1.00 98.88 173 LEU A N 1
ATOM 1382 C CA . LEU A 1 173 ? -3.334 -11.423 -1.458 1.00 98.88 173 LEU A CA 1
ATOM 1383 C C . LEU A 1 173 ? -4.552 -10.757 -2.104 1.00 98.88 173 LEU A C 1
ATOM 1385 O O . LEU A 1 173 ? -5.377 -10.198 -1.386 1.00 98.88 173 LEU A O 1
ATOM 1389 N N . TRP A 1 174 ? -4.690 -10.861 -3.426 1.00 98.88 174 TRP A N 1
ATOM 1390 C CA . TRP A 1 174 ? -5.791 -10.266 -4.179 1.00 98.88 174 TRP A CA 1
ATOM 1391 C C . TRP A 1 174 ? -7.154 -10.822 -3.773 1.00 98.88 174 TRP A C 1
ATOM 1393 O O . TRP A 1 174 ? -8.046 -10.061 -3.400 1.00 98.88 174 TRP A O 1
ATOM 1403 N N . VAL A 1 175 ? -7.307 -12.148 -3.745 1.00 98.81 175 VAL A N 1
ATOM 1404 C CA . VAL A 1 175 ? -8.578 -12.777 -3.349 1.00 98.81 175 VAL A CA 1
ATOM 1405 C C . VAL A 1 175 ? -8.950 -12.403 -1.912 1.00 98.81 175 VAL A C 1
ATOM 1407 O O . VAL A 1 175 ? -10.107 -12.086 -1.627 1.00 98.81 175 VAL A O 1
ATOM 1410 N N . ALA A 1 176 ? -7.974 -12.396 -1.001 1.00 98.88 176 ALA A N 1
ATOM 1411 C CA . ALA A 1 176 ? -8.207 -11.989 0.379 1.00 98.88 176 ALA A CA 1
ATOM 1412 C C . ALA A 1 176 ? -8.580 -10.497 0.479 1.00 98.88 176 ALA A C 1
ATOM 1414 O O . ALA A 1 176 ? -9.479 -10.140 1.242 1.00 98.88 176 ALA A O 1
ATOM 1415 N N . ALA A 1 177 ? -7.936 -9.632 -0.308 1.00 98.88 177 ALA A N 1
ATOM 1416 C CA . ALA A 1 177 ? -8.234 -8.205 -0.366 1.00 98.88 177 ALA A CA 1
ATOM 1417 C C . ALA A 1 177 ? -9.648 -7.939 -0.898 1.00 98.88 177 ALA A C 1
ATOM 1419 O O . ALA A 1 177 ? -10.362 -7.130 -0.314 1.00 98.88 177 ALA A O 1
ATOM 1420 N N . LEU A 1 178 ? -10.104 -8.655 -1.930 1.00 98.81 178 LEU A N 1
ATOM 1421 C CA . LEU A 1 178 ? -11.482 -8.556 -2.423 1.00 98.81 178 LEU A CA 1
ATOM 1422 C C . LEU A 1 178 ? -12.507 -8.946 -1.349 1.00 98.81 178 LEU A C 1
ATOM 1424 O O . LEU A 1 178 ? -13.509 -8.251 -1.154 1.00 98.81 178 LEU A O 1
ATOM 1428 N N . GLN A 1 179 ? -12.249 -10.026 -0.604 1.00 98.69 179 GLN A N 1
ATOM 1429 C CA . GLN A 1 179 ? -13.115 -10.434 0.506 1.00 98.69 179 GLN A CA 1
ATOM 1430 C C . GLN A 1 179 ? -13.134 -9.394 1.633 1.00 98.69 179 GLN A C 1
ATOM 1432 O O . GLN A 1 179 ? -14.211 -9.045 2.120 1.00 98.69 179 GLN A O 1
ATOM 1437 N N . ALA A 1 180 ? -11.966 -8.874 2.015 1.00 98.81 180 ALA A N 1
ATOM 1438 C CA . ALA A 1 180 ? -11.825 -7.831 3.025 1.00 98.81 180 ALA A CA 1
ATOM 1439 C C . ALA A 1 180 ? -12.516 -6.524 2.603 1.00 98.81 180 ALA A C 1
ATOM 1441 O O . ALA A 1 180 ? -13.285 -5.959 3.375 1.00 98.81 180 ALA A O 1
ATOM 1442 N N . GLY A 1 181 ? -12.315 -6.082 1.360 1.00 98.69 181 GLY A N 1
ATOM 1443 C CA . GLY A 1 181 ? -12.973 -4.908 0.790 1.00 98.69 181 GLY A CA 1
ATOM 1444 C C . GLY A 1 181 ? -14.495 -5.049 0.784 1.00 98.69 181 GLY A C 1
ATOM 1445 O O . GLY A 1 181 ? -15.195 -4.145 1.229 1.00 98.69 181 GLY A O 1
ATOM 1446 N N . SER A 1 182 ? -15.015 -6.214 0.378 1.00 98.44 182 SER A N 1
ATOM 1447 C CA . SER A 1 182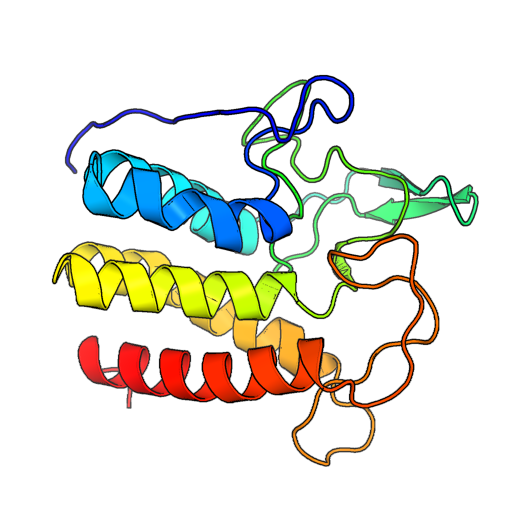 ? -16.454 -6.507 0.424 1.00 98.44 182 SER A CA 1
ATOM 1448 C C . SER A 1 182 ? -17.017 -6.514 1.851 1.00 98.44 182 SER A C 1
ATOM 1450 O O . SER A 1 182 ? -18.153 -6.088 2.073 1.00 98.44 182 SER A O 1
ATOM 1452 N N . ALA A 1 183 ? -16.259 -7.021 2.825 1.00 98.38 183 ALA A N 1
ATOM 1453 C CA . ALA A 1 183 ? -16.671 -7.014 4.224 1.00 98.38 183 ALA A CA 1
ATOM 1454 C C . ALA A 1 183 ? -16.678 -5.588 4.798 1.00 98.38 183 ALA A C 1
ATOM 1456 O O . ALA A 1 183 ? -17.655 -5.190 5.431 1.00 98.38 183 ALA A O 1
ATOM 1457 N N . LEU A 1 184 ? -15.642 -4.798 4.503 1.00 98.31 184 LEU A N 1
ATOM 1458 C CA . LEU A 1 184 ? -15.539 -3.404 4.925 1.00 98.31 184 LEU A CA 1
ATOM 1459 C C . LEU A 1 184 ? -16.665 -2.541 4.339 1.00 98.31 184 LEU A C 1
ATOM 1461 O O . LEU A 1 184 ? -17.269 -1.768 5.078 1.00 98.31 184 LEU A O 1
ATOM 1465 N N . ALA A 1 185 ? -16.997 -2.717 3.053 1.00 98.00 185 ALA A N 1
ATOM 1466 C CA . ALA A 1 185 ? -18.120 -2.039 2.394 1.00 98.00 185 ALA A CA 1
ATOM 1467 C C . ALA A 1 185 ? -19.435 -2.249 3.166 1.00 98.00 185 ALA A C 1
ATOM 1469 O O . ALA A 1 185 ? -20.136 -1.299 3.520 1.00 98.00 185 ALA A O 1
ATOM 1470 N N . ARG A 1 186 ? -19.712 -3.505 3.544 1.00 97.00 186 ARG A N 1
ATOM 1471 C CA . ARG A 1 186 ? -20.885 -3.875 4.348 1.00 97.00 186 ARG A CA 1
ATOM 1472 C C . ARG A 1 186 ? -20.876 -3.232 5.733 1.00 97.00 186 ARG A C 1
ATOM 1474 O O . ARG A 1 186 ? -21.922 -2.774 6.186 1.00 97.00 186 ARG A O 1
ATOM 1481 N N . GLU A 1 187 ? -19.725 -3.170 6.402 1.00 94.81 187 GLU A N 1
ATOM 1482 C CA . GLU A 1 187 ? -19.601 -2.536 7.724 1.00 94.81 187 GLU A CA 1
ATOM 1483 C C . GLU A 1 187 ? -19.898 -1.030 7.695 1.00 94.81 187 GLU A C 1
ATOM 1485 O O . GLU A 1 187 ? -20.440 -0.486 8.661 1.00 94.81 187 GLU A O 1
ATOM 1490 N N . ILE A 1 188 ? -19.589 -0.352 6.586 1.00 95.62 188 ILE A N 1
ATOM 1491 C CA . ILE A 1 188 ? -19.861 1.083 6.430 1.00 95.62 188 ILE A CA 1
ATOM 1492 C C . ILE A 1 188 ? -21.206 1.396 5.755 1.00 95.62 188 ILE A C 1
ATOM 1494 O O . ILE A 1 188 ? -21.598 2.565 5.726 1.00 95.62 188 ILE A O 1
ATOM 1498 N N . GLY A 1 189 ? -21.922 0.378 5.266 1.00 94.50 189 GLY A N 1
ATOM 1499 C CA . GLY A 1 189 ? -23.233 0.507 4.623 1.00 94.50 189 GLY A CA 1
ATOM 1500 C C . GLY A 1 189 ? -23.199 0.858 3.130 1.00 94.50 189 GLY A C 1
ATOM 1501 O O . GLY A 1 189 ? -24.188 1.391 2.629 1.00 94.50 189 GLY A O 1
ATOM 1502 N N . ASP A 1 190 ? -22.090 0.580 2.442 1.00 91.94 190 ASP A N 1
ATOM 1503 C CA . ASP A 1 190 ? -21.947 0.694 0.985 1.00 91.94 190 ASP A CA 1
ATOM 1504 C C . ASP A 1 190 ? -22.248 -0.684 0.361 1.00 91.94 190 ASP A C 1
ATOM 1506 O O . ASP A 1 190 ? -21.466 -1.621 0.534 1.00 91.94 190 ASP A O 1
ATOM 1510 N N . ASN A 1 191 ? -23.443 -0.843 -0.230 1.00 74.44 191 ASN A N 1
ATOM 1511 C CA . ASN A 1 191 ? -23.976 -2.133 -0.712 1.00 74.44 191 ASN A CA 1
ATOM 1512 C C . ASN A 1 191 ? -23.774 -2.330 -2.212 1.00 74.44 191 ASN A C 1
ATOM 1514 O O . ASN A 1 191 ? -24.182 -1.421 -2.971 1.00 74.44 191 ASN A O 1
#

Foldseek 3Di:
DPCPDADWDAPDPVGRFTPQPLSCLPVVVVCCVPPLVRSLRVLLLQLVLLQDFAQDWDAAQQVRDIDGQGDRLQRFRGQAHPDGSPRTNPPRNDDQSQALQRLLSSLVSQLVSCVSPVPLVSLVSSLVSNVSNLVSNQVQPPPPPSFHFFDQAQRHPPNVDGGTGHDPVSRVSSVVSVVSSVVSCVSNVND

Secondary structure (DSSP, 8-state):
---------BS-SS---BT-HHHHHHHHHHHHHH-HHHHHHHHHHHHHHHT--EEEEEE-TTT--EEEEE-TTPPPS-S-SSSTTTS-----SS-GGG-SSHHHHHHHHHHHHHHHH--HHHHHHHHHHHHHHHHHHHTT-SSSSS---EESS--SS-TT---EES-HHHHHHHHHHHHHHHHHHHHHT--

pLDDT: mean 96.79, std 5.43, range [51.31, 98.94]

InterPro domains:
  IPR006775 Glycosyl-hydrolase family 116, catalytic region [PF04685] (5-190)
  IPR008928 Six-hairpin glycosidase superfamily [SSF48208] (20-191)
  IPR012341 Six-hairpin glycosidase-like superfamily [G3DSA:1.50.10.10] (46-191)
  IPR052566 Non-lysosomal glucosylceramidase [PTHR12654] (2-190)